Protein AF-A0A2Z4IXY6-F1 (afdb_monomer_lite)

Secondary structure (DSSP, 8-state):
-----------PPPPPPPSSHHHHHHHHHHHHHHHHHHHHHHHHHHHHHTHHHHHHHHHHHHHHHHHHHHHHHHHHHHHHSTTSS-THHHHHHHHHHHHHHHHHHHTTHHHHHHHHHHHHHHHHHHHHHHHHHHHHHHHHHHTSPPPHHHHHHHHHHHHHHHHHHHHHHHHHHHHHHHHHHHHHHHHHHHHHHHHHHHHHHTS-------PPPPPPP---------------------------

InterPro domains:
  IPR040688 SMODS and SLOG-associating 2TM effector domain 2 [NF033633] (13-187)
  IPR040688 SMODS and SLOG-associating 2TM effector domain 2 [PF18183] (27-181)

Radius of gyration: 35.67 Å; chains: 1; bounding box: 62×86×95 Å

Foldseek 3Di:
DDPPPPPPPPVDDDPPQPPDLVVLVVVLVVLLVVLLVVLVVLLCVLQVVLPPLVVVLVVLLVLLVVLLVCLVCLVVVCVVPPPPDDNVVSVVSNVSSVVSVVCCLLVVSVCSNVLSVVLSVQSVVLSVVLVVQLVVLVVVCVVDPDDPVSSVSSVVSSVSNVVSNVVSVVVSVVVVVVSNVVSVVVVVVVVVVVVVVVVVVPDDPPDDDDDDDDDDDDDDDDDDDDDDDDDDDDDDDDDDDDDD

Structure (mmCIF, N/CA/C/O backbone):
data_AF-A0A2Z4IXY6-F1
#
_entry.id   AF-A0A2Z4IXY6-F1
#
loop_
_atom_site.group_PDB
_atom_site.id
_atom_site.type_symbol
_atom_site.label_atom_id
_atom_site.label_alt_id
_atom_site.label_comp_id
_atom_site.label_asym_id
_atom_site.label_entity_id
_atom_site.label_seq_id
_atom_site.pdbx_PDB_ins_code
_atom_site.Cartn_x
_atom_site.Cartn_y
_atom_site.Cartn_z
_atom_site.occupancy
_atom_site.B_iso_or_equiv
_atom_site.auth_seq_id
_atom_site.auth_comp_id
_atom_site.auth_asym_id
_atom_site.auth_atom_id
_atom_site.pdbx_PDB_model_num
ATOM 1 N N . MET A 1 1 ? 6.397 -23.093 -7.192 1.00 36.31 1 MET A N 1
ATOM 2 C CA . MET A 1 1 ? 5.540 -21.889 -7.098 1.00 36.31 1 MET A CA 1
ATOM 3 C C . MET A 1 1 ? 4.116 -22.359 -6.883 1.00 36.31 1 MET A C 1
ATOM 5 O O . MET A 1 1 ? 3.517 -22.862 -7.820 1.00 36.31 1 MET A O 1
ATOM 9 N N . ALA A 1 2 ? 3.618 -22.310 -5.649 1.00 35.66 2 ALA A N 1
ATOM 10 C CA . ALA A 1 2 ? 2.275 -22.788 -5.341 1.00 35.66 2 ALA A CA 1
ATOM 11 C C . ALA A 1 2 ? 1.243 -21.739 -5.778 1.00 35.66 2 ALA A C 1
ATOM 13 O O . ALA A 1 2 ? 1.200 -20.640 -5.227 1.00 35.66 2 ALA A O 1
ATOM 14 N N . THR A 1 3 ? 0.429 -22.074 -6.776 1.00 42.69 3 THR A N 1
ATOM 15 C CA . THR A 1 3 ? -0.786 -21.333 -7.125 1.00 42.69 3 THR A CA 1
ATOM 16 C C . THR A 1 3 ? -1.753 -21.473 -5.955 1.00 42.69 3 THR A C 1
ATOM 18 O O . THR A 1 3 ? -2.448 -22.480 -5.828 1.00 42.69 3 THR A O 1
ATOM 21 N N . ARG A 1 4 ? -1.746 -20.502 -5.038 1.00 57.72 4 ARG A N 1
ATOM 22 C CA . ARG A 1 4 ? -2.715 -20.443 -3.941 1.00 57.72 4 ARG A CA 1
ATOM 23 C C . ARG A 1 4 ? -4.076 -20.152 -4.569 1.00 57.72 4 ARG A C 1
ATOM 25 O O . ARG A 1 4 ? -4.340 -19.022 -4.969 1.00 57.72 4 ARG A O 1
ATOM 32 N N . ARG A 1 5 ? -4.896 -21.195 -4.736 1.00 44.59 5 ARG A N 1
ATOM 33 C CA . ARG A 1 5 ? -6.303 -21.042 -5.114 1.00 44.59 5 ARG A CA 1
ATOM 34 C C . ARG A 1 5 ? -6.948 -20.121 -4.086 1.00 44.59 5 ARG A C 1
ATOM 36 O O . ARG A 1 5 ? -6.820 -20.375 -2.890 1.00 44.59 5 ARG A O 1
ATOM 43 N N . ILE A 1 6 ? -7.600 -19.064 -4.559 1.00 49.38 6 ILE A N 1
ATOM 44 C CA . ILE A 1 6 ? -8.522 -18.285 -3.736 1.00 49.38 6 ILE A CA 1
ATOM 45 C C . ILE A 1 6 ? -9.606 -19.293 -3.323 1.00 49.38 6 ILE A C 1
ATOM 47 O O . ILE A 1 6 ? -10.219 -19.883 -4.216 1.00 49.38 6 ILE A O 1
ATOM 51 N N . PRO A 1 7 ? -9.759 -19.612 -2.027 1.00 50.22 7 PRO A N 1
ATOM 52 C CA . PRO A 1 7 ? -10.831 -20.490 -1.580 1.00 50.22 7 PRO A CA 1
ATOM 53 C C . PRO A 1 7 ? -12.154 -19.904 -2.069 1.00 50.22 7 PRO A C 1
ATOM 55 O O . PRO A 1 7 ? -12.317 -18.685 -2.006 1.00 50.22 7 PRO A O 1
ATOM 58 N N . ASP A 1 8 ? -13.059 -20.748 -2.573 1.00 48.34 8 ASP A N 1
ATOM 59 C CA . ASP A 1 8 ? -14.417 -20.331 -2.935 1.00 48.34 8 ASP A CA 1
ATOM 60 C C . ASP A 1 8 ? -14.964 -19.384 -1.863 1.00 48.34 8 ASP A C 1
ATOM 62 O O . ASP A 1 8 ? -14.895 -19.702 -0.669 1.00 48.34 8 ASP A O 1
ATOM 66 N N . LEU A 1 9 ? -15.512 -18.240 -2.290 1.00 50.28 9 LEU A N 1
ATOM 67 C CA . LEU A 1 9 ? -16.285 -17.329 -1.445 1.00 50.28 9 LEU A CA 1
ATOM 68 C 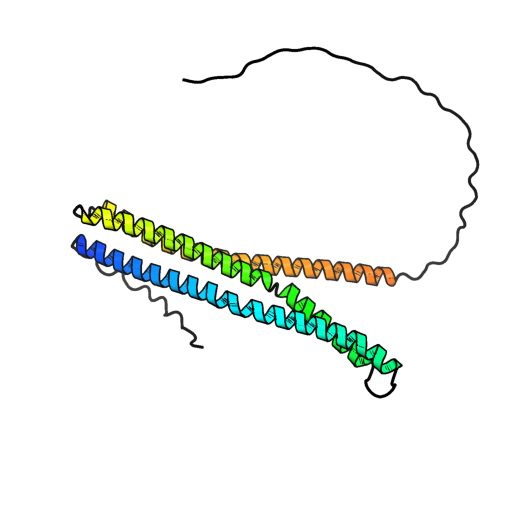C . LEU A 1 9 ? -17.588 -18.027 -1.037 1.00 50.28 9 LEU A C 1
ATOM 70 O O . LEU A 1 9 ? -18.687 -17.675 -1.460 1.00 50.28 9 LEU A O 1
ATOM 74 N N . LYS A 1 10 ? -17.473 -19.053 -0.199 1.00 47.47 10 LYS A N 1
ATOM 75 C CA . LYS A 1 10 ? -18.585 -19.518 0.607 1.00 47.47 10 LYS A CA 1
ATOM 76 C C . LYS A 1 10 ? -18.837 -18.409 1.616 1.00 47.47 10 LYS A C 1
ATOM 78 O O . LYS A 1 10 ? -18.064 -18.230 2.554 1.00 47.47 10 LYS A O 1
ATOM 83 N N . LEU A 1 11 ? -19.890 -17.633 1.371 1.00 45.75 11 LEU A N 1
ATOM 84 C CA . LEU A 1 11 ? -20.496 -16.765 2.373 1.00 45.75 11 LEU A CA 1
ATOM 85 C C . LEU A 1 11 ? -20.963 -17.673 3.512 1.00 45.75 11 LEU A C 1
ATOM 87 O O . LEU A 1 11 ? -22.047 -18.251 3.466 1.00 45.75 11 LEU A O 1
ATOM 91 N N . SER A 1 12 ? -20.085 -17.892 4.487 1.00 56.72 12 SER A N 1
ATOM 92 C CA . SER A 1 12 ? -20.424 -18.612 5.706 1.00 56.72 12 SER A CA 1
ATOM 93 C C . SER A 1 12 ? -21.536 -17.850 6.417 1.00 56.72 12 SER A C 1
ATOM 95 O O . SER A 1 12 ? -21.463 -16.625 6.540 1.00 56.72 12 SER A O 1
ATOM 97 N N . ALA A 1 13 ? -22.560 -18.570 6.880 1.00 62.38 13 ALA A N 1
ATOM 98 C CA . ALA A 1 13 ? -23.598 -17.990 7.722 1.00 62.38 13 ALA A CA 1
ATOM 99 C C . ALA A 1 13 ? -22.957 -17.290 8.931 1.00 62.38 13 ALA A C 1
ATOM 101 O O . ALA A 1 13 ? -21.958 -17.775 9.475 1.00 62.38 13 ALA A O 1
ATOM 102 N N . LEU A 1 14 ? -23.516 -16.142 9.322 1.00 57.41 14 LEU A N 1
ATOM 103 C CA . LEU A 1 14 ? -23.034 -15.397 10.478 1.00 57.41 14 LEU A CA 1
ATOM 104 C C . LEU A 1 14 ? -23.154 -16.314 11.711 1.00 57.41 14 LEU A C 1
ATOM 106 O O . LEU A 1 14 ? -24.256 -16.803 11.966 1.00 57.41 14 LEU A O 1
ATOM 110 N N . PRO A 1 15 ? -22.067 -16.594 12.452 1.00 65.81 15 PRO A N 1
ATOM 111 C CA . PRO A 1 15 ? -22.195 -17.313 13.712 1.00 65.81 15 PRO A CA 1
ATOM 112 C C . PRO A 1 15 ? -23.112 -16.521 14.649 1.00 65.81 15 PRO A C 1
ATOM 114 O O . PRO A 1 15 ? -23.105 -15.287 14.620 1.00 65.81 15 PRO A O 1
ATOM 117 N N . GLU A 1 16 ? -23.899 -17.226 15.464 1.00 70.12 16 GLU A N 1
ATOM 118 C CA . GLU A 1 16 ? -24.756 -16.579 16.455 1.00 70.12 16 GLU A CA 1
ATOM 119 C C . GLU A 1 16 ? -23.928 -15.642 17.342 1.00 70.12 16 GLU A C 1
ATOM 121 O O . GLU A 1 16 ? -22.785 -15.945 17.710 1.00 70.12 16 GLU A O 1
ATOM 126 N N . LEU A 1 17 ? -24.482 -14.459 17.623 1.00 66.00 17 LEU A N 1
ATOM 127 C CA . LEU A 1 17 ? -23.783 -13.441 18.396 1.00 66.00 17 LEU A CA 1
ATOM 128 C C . LEU A 1 17 ? -23.483 -14.003 19.791 1.00 66.00 17 LEU A C 1
ATOM 130 O O . LEU A 1 17 ? -24.418 -14.416 20.475 1.00 66.00 17 LEU A O 1
ATOM 134 N N . PRO A 1 18 ? -22.216 -13.993 20.241 1.00 75.06 18 PRO A N 1
ATOM 135 C CA . PRO A 1 18 ? -21.883 -14.475 21.570 1.00 75.06 18 PRO A CA 1
ATOM 136 C C . PRO A 1 18 ? -22.691 -13.715 22.621 1.00 75.06 18 PRO A C 1
ATOM 138 O O . PRO A 1 18 ? -22.766 -12.486 22.571 1.00 75.06 18 PRO A O 1
ATOM 141 N N . GLU A 1 19 ? -23.292 -14.422 23.574 1.00 73.31 19 GLU A N 1
ATOM 142 C CA . GLU A 1 19 ? -24.192 -13.772 24.530 1.00 73.31 19 GLU A CA 1
ATOM 143 C C . GLU A 1 19 ? -23.457 -12.799 25.462 1.00 73.31 19 GLU A C 1
ATOM 145 O O . GLU A 1 19 ? -23.985 -11.735 25.778 1.00 73.31 19 GLU A O 1
ATOM 150 N N . THR A 1 20 ? -22.205 -13.093 25.826 1.00 82.00 20 THR A N 1
ATOM 151 C CA . THR A 1 20 ? -21.427 -12.266 26.756 1.00 82.00 20 THR A CA 1
ATOM 152 C C . THR A 1 20 ? -20.626 -11.168 26.053 1.00 82.00 20 THR A C 1
ATOM 154 O O . THR A 1 20 ? -20.090 -11.356 24.957 1.00 82.00 20 THR A O 1
ATOM 157 N N . ALA A 1 21 ? -20.501 -10.010 26.711 1.00 82.06 21 ALA A N 1
ATOM 158 C CA . ALA A 1 21 ? -19.727 -8.871 26.212 1.00 82.06 21 ALA A CA 1
ATOM 159 C C . ALA A 1 21 ? -18.265 -9.249 25.905 1.00 82.06 21 ALA A C 1
ATOM 161 O O . ALA A 1 21 ? -17.736 -8.867 24.861 1.00 82.06 21 ALA A O 1
ATOM 162 N N . ASP A 1 22 ? -17.651 -10.075 26.753 1.00 83.00 22 ASP A N 1
ATOM 163 C CA . ASP A 1 22 ? -16.267 -10.529 26.581 1.00 83.00 22 ASP A CA 1
ATOM 164 C C . ASP A 1 22 ? -16.120 -11.481 25.387 1.00 83.00 22 ASP A C 1
ATOM 166 O O . ASP A 1 22 ? -15.165 -11.391 24.611 1.00 83.00 22 ASP A O 1
ATOM 170 N N . ALA A 1 23 ? -17.103 -12.361 25.163 1.00 86.19 23 ALA A N 1
ATOM 171 C CA . ALA A 1 23 ? -17.089 -13.250 24.008 1.00 86.19 23 ALA A CA 1
ATOM 172 C C . ALA A 1 23 ? -17.301 -12.486 22.688 1.00 86.19 23 ALA A C 1
ATOM 174 O O . ALA A 1 23 ? -16.736 -12.878 21.660 1.00 86.19 23 ALA A O 1
ATOM 175 N N . ARG A 1 24 ? -18.039 -11.365 22.705 1.00 87.81 24 ARG A N 1
ATOM 176 C CA . ARG A 1 24 ? -18.151 -10.442 21.558 1.00 87.81 24 ARG A CA 1
ATOM 177 C C . ARG A 1 24 ? -16.816 -9.774 21.247 1.00 87.81 24 ARG A C 1
ATOM 179 O O . ARG A 1 24 ? -16.394 -9.800 20.092 1.00 87.81 24 ARG A O 1
ATOM 186 N N . VAL A 1 25 ? -16.103 -9.269 22.257 1.00 89.50 25 VAL A N 1
ATOM 187 C CA . VAL A 1 25 ? -14.751 -8.700 22.082 1.00 89.50 25 VAL A CA 1
ATOM 188 C C . VAL A 1 25 ? -13.783 -9.752 21.529 1.00 89.50 25 VAL A C 1
ATOM 190 O O . VAL A 1 25 ? -13.030 -9.478 20.591 1.00 89.50 25 VAL A O 1
ATOM 193 N N . ALA A 1 26 ? -13.844 -10.993 22.019 1.00 89.75 26 ALA A N 1
ATOM 194 C CA . ALA A 1 26 ? -13.039 -12.096 21.495 1.00 89.75 26 ALA A CA 1
ATOM 195 C C . ALA A 1 26 ? -13.377 -12.446 20.031 1.00 89.75 26 ALA A C 1
ATOM 197 O O . ALA A 1 26 ? -12.480 -12.747 19.235 1.00 89.75 26 ALA A O 1
ATOM 198 N N . ALA A 1 27 ? -14.656 -12.402 19.645 1.00 90.31 27 ALA A N 1
ATOM 199 C CA . ALA A 1 27 ? -15.084 -12.591 18.261 1.00 90.31 27 ALA A CA 1
ATOM 200 C C . ALA A 1 27 ? -14.560 -11.472 17.347 1.00 90.31 27 ALA A C 1
ATOM 202 O O . ALA A 1 27 ? -13.935 -11.773 16.328 1.00 90.31 27 ALA A O 1
ATOM 203 N N . LEU A 1 28 ? -14.708 -10.208 17.754 1.00 92.44 28 LEU A N 1
ATOM 204 C CA . LEU A 1 28 ? -14.173 -9.052 17.027 1.00 92.44 28 LEU A CA 1
ATOM 205 C C . LEU A 1 28 ? -12.646 -9.130 16.900 1.00 92.44 28 LEU A C 1
ATOM 207 O O . LEU A 1 28 ? -12.107 -8.908 15.821 1.00 92.44 28 LEU A O 1
ATOM 211 N N . SER A 1 29 ? -11.946 -9.570 17.946 1.00 94.19 29 SER A N 1
ATOM 212 C CA . SER A 1 29 ? -10.489 -9.774 17.929 1.00 94.19 29 SER A CA 1
ATOM 213 C C . SER A 1 29 ? -10.046 -10.854 16.938 1.00 94.19 29 SER A C 1
ATOM 215 O O . SER A 1 29 ? -8.971 -10.771 16.344 1.00 94.19 29 SER A O 1
ATOM 217 N N . ARG A 1 30 ? -10.857 -11.901 16.737 1.00 93.81 30 ARG A N 1
ATOM 218 C CA . ARG A 1 30 ? -10.610 -12.904 15.688 1.00 93.81 30 ARG A CA 1
ATOM 219 C C . ARG A 1 30 ? -10.835 -12.323 14.293 1.00 93.81 30 ARG A C 1
ATOM 221 O O . ARG A 1 30 ? -10.017 -12.574 13.412 1.00 93.81 30 ARG A O 1
ATOM 228 N N . MET A 1 31 ? -11.888 -11.527 14.102 1.00 93.31 31 MET A N 1
ATOM 229 C CA . MET A 1 31 ? -12.154 -10.841 12.830 1.00 93.31 31 MET A CA 1
ATOM 230 C C . MET A 1 31 ? -11.046 -9.847 12.474 1.00 93.31 31 MET A C 1
ATOM 232 O O . MET A 1 31 ? -10.590 -9.819 11.328 1.00 93.31 31 MET A O 1
ATOM 236 N N . TYR A 1 32 ? -10.581 -9.080 13.461 1.00 95.38 32 TYR A N 1
ATOM 237 C CA . TYR A 1 32 ? -9.471 -8.151 13.310 1.00 95.38 32 TYR A CA 1
ATOM 238 C C . TYR A 1 32 ? -8.199 -8.883 12.877 1.00 95.38 32 TYR A C 1
ATOM 240 O O . TYR A 1 32 ? -7.677 -8.593 11.807 1.00 95.38 32 TYR A O 1
ATOM 248 N N . ARG A 1 33 ? -7.776 -9.921 13.616 1.00 95.62 33 ARG A N 1
ATOM 249 C CA . ARG A 1 33 ? -6.592 -10.731 13.266 1.00 95.62 33 ARG A CA 1
ATOM 250 C C . ARG A 1 33 ? -6.688 -11.377 11.887 1.00 95.62 33 ARG A C 1
ATOM 252 O O . ARG A 1 33 ? -5.695 -11.459 11.168 1.00 95.62 33 ARG A O 1
ATOM 259 N N . HIS A 1 34 ? -7.875 -11.838 11.495 1.00 93.75 34 HIS A N 1
ATOM 260 C CA . HIS A 1 34 ? -8.078 -12.373 10.153 1.00 93.75 34 HIS A CA 1
ATOM 261 C C . HIS A 1 34 ? -7.858 -11.292 9.085 1.00 93.75 34 HIS A C 1
ATOM 263 O O . HIS A 1 34 ? -7.104 -11.511 8.136 1.00 93.75 34 HIS A O 1
ATOM 269 N N . THR A 1 35 ? -8.448 -10.112 9.275 1.00 93.94 35 THR A N 1
ATOM 270 C CA . THR A 1 35 ? -8.316 -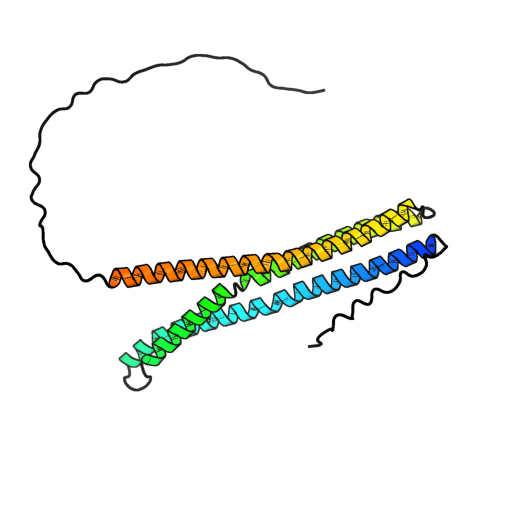8.972 8.355 1.00 93.94 35 THR A CA 1
ATOM 271 C C . THR A 1 35 ? -6.879 -8.447 8.303 1.00 93.94 35 THR A C 1
ATOM 273 O O . THR A 1 35 ? -6.346 -8.223 7.220 1.00 93.94 35 THR A O 1
ATOM 276 N N . GLU A 1 36 ? -6.211 -8.337 9.448 1.00 96.44 36 GLU A N 1
ATOM 277 C CA . GLU A 1 36 ? -4.790 -8.001 9.563 1.00 96.44 36 GLU A CA 1
ATOM 278 C C . GLU A 1 36 ? -3.923 -8.998 8.789 1.00 96.44 36 GLU A C 1
ATOM 280 O O . GLU A 1 36 ? -3.094 -8.601 7.972 1.00 96.44 36 GLU A O 1
ATOM 285 N N . SER A 1 37 ? -4.154 -10.302 8.969 1.00 95.44 37 SER A N 1
ATOM 286 C CA . SER A 1 37 ? -3.406 -11.329 8.241 1.00 95.44 37 SER A CA 1
ATOM 287 C C . SER A 1 37 ? -3.612 -11.235 6.728 1.00 95.44 37 SER A C 1
ATOM 289 O O . SER A 1 37 ? -2.686 -11.508 5.963 1.00 95.44 37 SER A O 1
ATOM 291 N N . TYR A 1 38 ? -4.809 -10.851 6.281 1.00 93.06 38 TYR A N 1
ATOM 292 C CA . TYR A 1 38 ? -5.115 -10.632 4.872 1.00 93.06 38 TYR A CA 1
ATOM 293 C C . TYR A 1 38 ? -4.382 -9.398 4.330 1.00 93.06 38 TYR A C 1
ATOM 295 O O . TYR A 1 38 ? -3.738 -9.486 3.284 1.00 93.06 38 TYR A O 1
ATOM 303 N N . ALA A 1 39 ? -4.395 -8.288 5.073 1.00 93.81 39 ALA A N 1
ATOM 304 C CA . ALA A 1 39 ? -3.663 -7.073 4.723 1.00 93.81 39 ALA A CA 1
ATOM 305 C C . ALA A 1 39 ? -2.147 -7.321 4.646 1.00 93.81 39 ALA A C 1
ATOM 307 O O . ALA A 1 39 ? -1.515 -6.940 3.663 1.00 93.81 39 ALA A O 1
ATOM 308 N N . LEU A 1 40 ? -1.567 -8.031 5.621 1.00 96.62 40 LEU A N 1
ATOM 309 C CA . LEU A 1 40 ? -0.151 -8.421 5.617 1.00 96.62 40 LEU A CA 1
ATOM 310 C C . LEU A 1 40 ? 0.205 -9.275 4.396 1.00 96.62 40 LEU A C 1
ATOM 312 O O . LEU A 1 40 ? 1.179 -8.992 3.704 1.00 96.62 40 LEU A O 1
ATOM 316 N N . GLN A 1 41 ? -0.621 -10.273 4.073 1.00 93.56 41 GLN A N 1
ATOM 317 C CA . GLN A 1 41 ? -0.420 -11.101 2.881 1.00 93.56 41 GLN A CA 1
ATOM 318 C C . GLN A 1 41 ? -0.495 -10.284 1.586 1.00 93.56 41 GLN A C 1
ATOM 320 O O . GLN A 1 41 ? 0.277 -10.540 0.659 1.00 93.56 41 GLN A O 1
ATOM 325 N N . ALA A 1 42 ? -1.399 -9.305 1.512 1.00 91.69 42 ALA A N 1
ATOM 326 C CA . ALA A 1 42 ? -1.477 -8.391 0.380 1.00 91.69 42 ALA A CA 1
ATOM 327 C C . ALA A 1 42 ? -0.202 -7.539 0.276 1.00 91.69 42 ALA A C 1
ATOM 329 O O . ALA A 1 42 ? 0.421 -7.510 -0.786 1.00 91.69 42 ALA A O 1
ATOM 330 N N . ILE A 1 43 ? 0.242 -6.921 1.376 1.00 93.69 43 ILE A N 1
ATOM 331 C CA . ILE A 1 43 ? 1.489 -6.138 1.448 1.00 93.69 43 ILE A CA 1
ATOM 332 C C . ILE A 1 43 ? 2.676 -6.971 0.955 1.00 93.69 43 ILE A C 1
ATOM 334 O O . ILE A 1 43 ? 3.400 -6.543 0.052 1.00 93.69 43 ILE A O 1
ATOM 338 N N . ASP A 1 44 ? 2.845 -8.181 1.488 1.00 92.38 44 ASP A N 1
ATOM 339 C CA . ASP A 1 44 ? 3.928 -9.086 1.105 1.00 92.38 44 ASP A CA 1
ATOM 340 C C . ASP A 1 44 ? 3.869 -9.441 -0.379 1.00 92.38 44 ASP A C 1
ATOM 342 O O . ASP A 1 44 ? 4.893 -9.427 -1.068 1.00 92.38 44 ASP A O 1
ATOM 346 N N . TRP A 1 45 ? 2.673 -9.715 -0.905 1.00 89.75 45 TRP A N 1
ATOM 347 C CA . TRP A 1 45 ? 2.485 -9.997 -2.323 1.00 89.75 45 TRP A CA 1
ATOM 348 C C . TRP A 1 45 ? 2.895 -8.807 -3.199 1.00 89.75 45 TRP A C 1
ATOM 350 O O . TRP A 1 45 ? 3.682 -8.988 -4.136 1.00 89.75 45 TRP A O 1
ATOM 360 N N . TYR A 1 46 ? 2.436 -7.594 -2.877 1.00 88.56 46 TYR A N 1
ATOM 361 C CA . TYR A 1 46 ? 2.760 -6.370 -3.619 1.00 88.56 46 TYR A CA 1
ATOM 362 C C . TYR A 1 46 ? 4.267 -6.067 -3.580 1.00 88.56 46 TYR A C 1
ATOM 364 O O . TYR A 1 46 ? 4.897 -5.828 -4.619 1.00 88.56 46 TYR A O 1
ATOM 372 N N . LEU A 1 47 ? 4.894 -6.164 -2.405 1.00 84.75 47 LEU A N 1
ATOM 373 C CA . LEU A 1 47 ? 6.325 -5.901 -2.228 1.00 84.75 47 LEU A CA 1
ATOM 374 C C . LEU A 1 47 ? 7.221 -6.995 -2.826 1.00 84.75 47 LEU A C 1
ATOM 376 O O . LEU A 1 47 ? 8.308 -6.694 -3.331 1.00 84.75 47 LEU A O 1
ATOM 380 N N . ALA A 1 48 ? 6.789 -8.256 -2.826 1.00 82.38 48 ALA A N 1
ATOM 381 C CA . ALA A 1 48 ? 7.504 -9.340 -3.496 1.00 82.38 48 ALA A CA 1
ATOM 382 C C . ALA A 1 48 ? 7.416 -9.205 -5.023 1.00 82.38 48 ALA A C 1
ATOM 384 O O . ALA A 1 48 ? 8.424 -9.366 -5.724 1.00 82.38 48 ALA A O 1
ATOM 385 N N . LYS A 1 49 ? 6.235 -8.857 -5.553 1.00 78.06 49 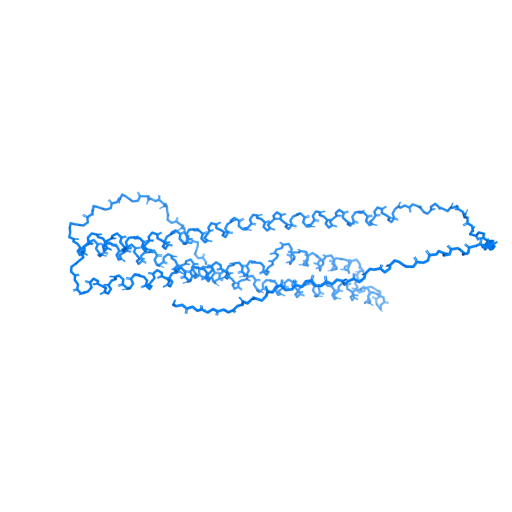LYS A N 1
ATOM 386 C CA . LYS A 1 49 ? 6.007 -8.675 -6.994 1.00 78.06 49 LYS A CA 1
ATOM 387 C C . LYS A 1 49 ? 6.868 -7.553 -7.572 1.00 78.06 49 LYS A C 1
ATOM 389 O O . LYS A 1 49 ? 7.375 -7.691 -8.682 1.00 78.06 49 LYS A O 1
ATOM 394 N N . ARG A 1 50 ? 7.158 -6.521 -6.778 1.00 71.38 50 ARG A N 1
ATOM 395 C CA . ARG A 1 50 ? 8.077 -5.423 -7.112 1.00 71.38 50 ARG A CA 1
ATOM 396 C C . ARG A 1 50 ? 9.481 -5.868 -7.561 1.00 71.38 50 ARG A C 1
ATOM 398 O O . ARG A 1 50 ? 10.114 -5.173 -8.355 1.00 71.38 50 ARG A O 1
ATOM 405 N N . ARG A 1 51 ? 10.017 -6.985 -7.051 1.00 61.41 51 ARG A N 1
ATOM 406 C CA . ARG A 1 51 ? 11.437 -7.358 -7.253 1.00 61.41 51 ARG A CA 1
ATOM 407 C C . ARG A 1 51 ? 11.745 -7.958 -8.628 1.00 61.41 51 ARG A C 1
ATOM 409 O O . ARG A 1 51 ? 12.860 -7.795 -9.114 1.00 61.41 51 ARG A O 1
ATOM 416 N N . ARG A 1 52 ? 10.782 -8.630 -9.264 1.00 61.62 52 ARG A N 1
ATOM 417 C CA . ARG A 1 52 ? 10.997 -9.324 -10.550 1.00 61.62 52 ARG A CA 1
ATOM 418 C C . ARG A 1 52 ? 11.101 -8.391 -11.773 1.00 61.62 52 ARG A C 1
ATOM 420 O O . ARG A 1 52 ? 12.014 -8.604 -12.564 1.00 61.62 52 ARG A O 1
ATOM 427 N N . PRO A 1 53 ? 10.279 -7.335 -11.922 1.00 57.38 53 PRO A N 1
ATOM 428 C CA . PRO A 1 53 ? 10.333 -6.432 -13.079 1.00 57.38 53 PRO A CA 1
ATOM 429 C C . PRO A 1 53 ? 11.671 -5.682 -13.213 1.00 57.38 53 PRO A C 1
ATOM 431 O O . PRO A 1 53 ? 12.197 -5.512 -14.310 1.00 57.38 53 PRO A O 1
ATOM 434 N N . SER A 1 54 ? 12.283 -5.275 -12.094 1.00 57.47 54 SER A N 1
ATOM 435 C CA . SER A 1 54 ? 13.547 -4.517 -12.115 1.00 57.47 54 SER A CA 1
ATOM 436 C C . SER A 1 54 ? 14.690 -5.270 -12.810 1.00 57.47 54 SER A C 1
ATOM 438 O O . SER A 1 54 ? 15.540 -4.649 -13.447 1.00 57.47 54 SER A O 1
ATOM 440 N N . GLN A 1 55 ? 14.714 -6.601 -12.705 1.00 61.00 55 GLN A N 1
ATOM 441 C CA . GLN A 1 55 ? 15.753 -7.420 -13.329 1.00 61.00 55 GLN A CA 1
ATOM 442 C C . GLN A 1 55 ? 15.522 -7.588 -14.834 1.00 61.00 55 GLN A C 1
ATOM 444 O O . GLN A 1 55 ? 16.473 -7.469 -15.602 1.00 61.00 55 GLN A O 1
ATOM 449 N N . TRP A 1 56 ? 14.271 -7.764 -15.263 1.00 62.41 56 TRP A N 1
ATOM 450 C CA . TRP A 1 56 ? 13.921 -7.885 -16.681 1.00 62.41 56 TRP A CA 1
ATOM 451 C C . TRP A 1 56 ? 14.193 -6.607 -17.473 1.00 62.41 56 TRP A C 1
ATOM 453 O O . TRP A 1 56 ? 14.734 -6.684 -18.570 1.00 62.41 56 TRP A O 1
ATOM 463 N N . SER A 1 57 ? 13.923 -5.431 -16.903 1.00 60.44 57 SER A N 1
ATOM 464 C CA . SER A 1 57 ? 14.201 -4.152 -17.580 1.0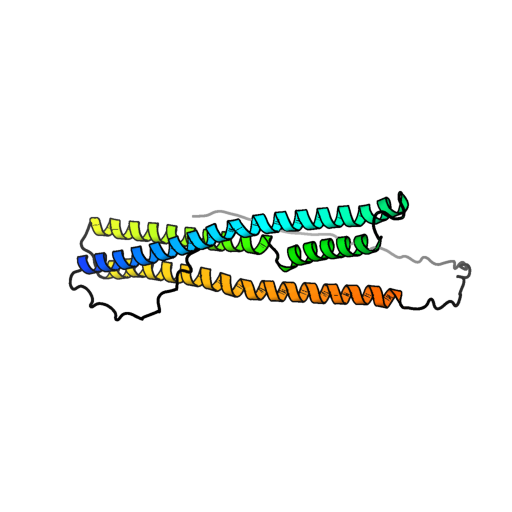0 60.44 57 SER A CA 1
ATOM 465 C C . SER A 1 57 ? 15.703 -3.887 -17.748 1.00 60.44 57 SER A C 1
ATOM 467 O O . SER A 1 57 ? 16.143 -3.412 -18.794 1.00 60.44 57 SER A O 1
ATOM 469 N N . LYS A 1 58 ? 16.530 -4.282 -16.767 1.00 65.88 58 LYS A N 1
ATOM 470 C CA . LYS A 1 58 ? 17.998 -4.238 -16.903 1.00 65.88 58 LYS A CA 1
ATOM 471 C C . LYS A 1 58 ? 18.488 -5.177 -18.004 1.00 65.88 58 LYS A C 1
ATOM 473 O O . LYS A 1 58 ? 19.367 -4.800 -18.773 1.00 65.88 58 LYS A O 1
ATOM 478 N N . LEU A 1 59 ? 17.895 -6.368 -18.094 1.00 69.81 59 LEU A N 1
ATOM 479 C CA . LEU A 1 59 ? 18.218 -7.352 -19.124 1.00 69.81 59 LEU A CA 1
ATOM 480 C C . LEU A 1 59 ? 17.815 -6.858 -20.519 1.00 69.81 59 LEU A C 1
ATOM 482 O O . LEU A 1 59 ? 18.614 -6.949 -21.445 1.00 69.81 59 LEU A O 1
ATOM 486 N N . LEU A 1 60 ? 16.626 -6.258 -20.654 1.00 68.94 60 LEU A N 1
ATOM 487 C CA . LEU A 1 60 ? 16.146 -5.692 -21.915 1.00 68.94 60 LEU A CA 1
ATOM 488 C C . LEU A 1 60 ? 17.010 -4.524 -22.384 1.00 68.94 60 LEU A C 1
ATOM 490 O O . LEU A 1 60 ? 17.430 -4.507 -23.539 1.00 68.94 60 LEU A O 1
ATOM 494 N N . ARG A 1 61 ? 17.342 -3.583 -21.494 1.00 72.88 61 ARG A N 1
ATOM 495 C CA . ARG A 1 61 ? 18.246 -2.472 -21.829 1.00 72.88 61 ARG A CA 1
ATOM 496 C C . ARG A 1 61 ? 19.638 -2.958 -22.201 1.00 72.88 61 ARG A C 1
ATOM 498 O O . ARG A 1 61 ? 20.191 -2.476 -23.183 1.00 72.88 61 ARG A O 1
ATOM 505 N N . GLY A 1 62 ? 20.168 -3.939 -21.471 1.00 71.38 62 GLY A N 1
ATOM 506 C CA . GLY A 1 62 ? 21.423 -4.596 -21.830 1.00 71.38 62 GLY A CA 1
ATOM 507 C C . GLY A 1 62 ? 21.350 -5.217 -23.225 1.00 71.38 62 GLY A C 1
ATOM 508 O O . GLY A 1 62 ? 22.206 -4.949 -24.061 1.00 71.38 62 GLY A O 1
ATOM 509 N N . SER A 1 63 ? 20.284 -5.966 -23.518 1.00 71.50 63 SER A N 1
ATOM 510 C CA . SER A 1 63 ? 20.089 -6.600 -24.825 1.00 71.50 63 SER A CA 1
ATOM 511 C C . SER A 1 63 ? 19.913 -5.591 -25.963 1.00 71.50 63 SER A C 1
ATOM 513 O O . SER A 1 63 ? 20.459 -5.805 -27.041 1.00 71.50 63 SER A O 1
ATOM 515 N N . ALA A 1 64 ? 19.237 -4.463 -25.722 1.00 77.56 64 ALA A N 1
ATOM 516 C CA . ALA A 1 64 ? 19.062 -3.398 -26.703 1.00 77.56 64 ALA A CA 1
ATOM 517 C C . ALA A 1 64 ? 20.397 -2.728 -27.050 1.00 77.56 64 ALA A C 1
ATOM 519 O O . ALA A 1 64 ? 20.713 -2.569 -28.226 1.00 77.56 64 ALA A O 1
ATOM 520 N N . VAL A 1 65 ? 21.201 -2.388 -26.035 1.00 76.25 65 VAL A N 1
ATOM 521 C CA . VAL A 1 65 ? 22.532 -1.796 -26.228 1.00 76.25 65 VAL A CA 1
ATOM 522 C C . VAL A 1 65 ? 23.454 -2.778 -26.942 1.00 76.25 65 VAL A C 1
ATOM 524 O O . VAL A 1 65 ? 24.079 -2.400 -27.927 1.00 76.25 65 VAL A O 1
ATOM 527 N N . CYS A 1 66 ? 23.493 -4.045 -26.517 1.00 77.19 66 CYS A N 1
ATOM 528 C CA . CYS A 1 66 ? 24.276 -5.071 -27.204 1.00 77.19 66 CYS A CA 1
ATOM 529 C C . CYS A 1 66 ? 23.849 -5.205 -28.669 1.00 77.19 66 CYS A C 1
ATOM 531 O O . CYS A 1 66 ? 24.696 -5.172 -29.552 1.00 77.19 66 CYS A O 1
ATOM 533 N N . SER A 1 67 ? 22.547 -5.286 -28.947 1.00 78.00 67 SER A N 1
ATOM 534 C CA . SER A 1 67 ? 22.038 -5.441 -30.316 1.00 78.00 67 SER A CA 1
ATOM 535 C C . SER A 1 67 ? 22.335 -4.221 -31.189 1.00 78.00 67 SER A C 1
ATOM 537 O O . SER A 1 67 ? 22.710 -4.380 -32.346 1.00 78.00 67 SER A O 1
ATOM 539 N N . ALA A 1 68 ? 22.254 -3.008 -30.636 1.00 75.56 68 ALA A N 1
ATOM 540 C CA . ALA A 1 68 ? 22.627 -1.784 -31.341 1.00 75.56 68 ALA A CA 1
ATOM 541 C C . ALA A 1 68 ? 24.135 -1.722 -31.640 1.00 75.56 68 ALA A C 1
ATOM 543 O O . ALA A 1 68 ? 24.530 -1.386 -32.754 1.00 75.56 68 ALA A O 1
ATOM 544 N N . VAL A 1 69 ? 24.978 -2.089 -30.669 1.00 77.75 69 VAL A N 1
ATOM 545 C CA . VAL A 1 69 ? 26.441 -2.118 -30.824 1.00 77.75 69 VAL A CA 1
ATOM 546 C C . VAL A 1 69 ? 26.858 -3.179 -31.841 1.00 77.75 69 VAL A C 1
ATOM 548 O O . VAL A 1 69 ? 27.579 -2.866 -32.784 1.00 77.75 69 VAL A O 1
ATOM 551 N N . LEU A 1 70 ? 26.366 -4.415 -31.709 1.00 78.25 70 LEU A N 1
ATOM 552 C CA . LEU A 1 70 ? 26.630 -5.481 -32.677 1.00 78.25 70 LEU A CA 1
ATOM 553 C C . LEU A 1 70 ? 26.086 -5.118 -34.069 1.00 78.25 70 LEU A C 1
ATOM 555 O O . LEU A 1 70 ? 26.803 -5.273 -35.054 1.00 78.25 70 LEU A O 1
ATOM 559 N N . GLY A 1 71 ? 24.871 -4.571 -34.157 1.00 74.38 71 GLY A N 1
ATOM 560 C CA . GLY A 1 71 ? 24.266 -4.135 -35.417 1.00 74.38 71 GLY A CA 1
ATOM 561 C C . GLY A 1 71 ? 25.045 -3.020 -36.121 1.00 74.38 71 GLY A C 1
ATOM 562 O O . GLY A 1 71 ? 25.139 -3.028 -37.345 1.00 74.38 71 GLY A O 1
ATOM 563 N N . GLY A 1 72 ? 25.662 -2.105 -35.368 1.00 71.75 72 GLY A N 1
ATOM 564 C CA . GLY A 1 72 ? 26.541 -1.063 -35.911 1.00 71.75 72 GLY A CA 1
ATOM 565 C C . GLY A 1 72 ? 27.944 -1.552 -36.292 1.00 71.75 72 GLY A C 1
ATOM 566 O O . GLY A 1 72 ? 28.557 -0.998 -37.202 1.00 71.75 72 GLY A O 1
ATOM 567 N N . ILE A 1 73 ? 28.454 -2.599 -35.634 1.00 77.25 73 ILE A N 1
ATOM 568 C CA . ILE A 1 73 ? 29.785 -3.171 -35.904 1.00 77.25 73 ILE A CA 1
ATOM 569 C C . ILE A 1 73 ? 29.774 -4.101 -37.127 1.00 77.25 73 ILE A C 1
ATOM 571 O O . ILE A 1 73 ? 30.755 -4.136 -37.867 1.00 77.25 73 ILE A O 1
ATOM 575 N N . VAL A 1 74 ? 28.681 -4.828 -37.391 1.00 77.81 74 VAL A N 1
ATOM 576 C CA . VAL A 1 74 ? 28.593 -5.779 -38.521 1.00 77.81 74 VAL A CA 1
ATOM 577 C C . VAL A 1 74 ? 28.941 -5.150 -39.887 1.00 77.81 74 VAL A C 1
ATOM 579 O O . VAL A 1 74 ? 29.768 -5.732 -40.594 1.00 77.81 74 VAL A O 1
ATOM 582 N N . PRO A 1 75 ? 28.422 -3.963 -40.265 1.00 70.38 75 PRO A N 1
ATOM 583 C CA . PRO A 1 75 ? 28.799 -3.300 -41.517 1.00 70.38 75 PRO A CA 1
ATOM 584 C C . PRO A 1 75 ? 30.291 -2.932 -41.599 1.00 70.38 75 PRO A C 1
ATOM 586 O O . PRO A 1 75 ? 30.876 -2.997 -42.678 1.00 70.38 75 PRO A O 1
ATOM 589 N N . LEU A 1 76 ? 30.917 -2.583 -40.467 1.00 68.44 76 LEU A N 1
ATOM 590 C CA . LEU A 1 76 ? 32.346 -2.241 -40.373 1.00 68.44 76 LEU A CA 1
ATOM 591 C C . LEU A 1 76 ? 33.249 -3.476 -40.507 1.00 68.44 76 LEU A C 1
ATOM 593 O O . LEU A 1 76 ? 34.329 -3.405 -41.085 1.00 68.44 76 LEU A O 1
ATOM 597 N N . VAL A 1 77 ? 32.813 -4.625 -39.985 1.00 73.62 77 VAL A N 1
ATOM 598 C CA . VAL A 1 77 ? 33.540 -5.897 -40.136 1.00 73.62 77 VAL A CA 1
ATOM 599 C C . VAL A 1 77 ? 33.427 -6.412 -41.567 1.00 73.62 77 VAL A C 1
ATOM 601 O O . VAL A 1 77 ? 34.418 -6.875 -42.125 1.00 73.62 77 VAL A O 1
ATOM 604 N N . HIS A 1 78 ? 32.250 -6.288 -42.183 1.00 74.06 78 HIS A N 1
ATOM 605 C CA . HIS A 1 78 ? 32.053 -6.671 -43.579 1.00 74.06 78 HIS A CA 1
ATOM 606 C C . HIS A 1 78 ? 32.928 -5.843 -44.534 1.00 74.06 78 HIS A C 1
ATOM 608 O O . HIS A 1 78 ? 33.493 -6.398 -45.474 1.00 74.06 78 HIS A O 1
ATOM 614 N N . SER A 1 79 ? 33.093 -4.538 -44.284 1.00 70.38 79 SER A N 1
ATOM 615 C CA . SER A 1 79 ? 33.960 -3.685 -45.107 1.00 70.38 79 SER A CA 1
ATOM 616 C C . SER A 1 79 ? 35.455 -3.976 -44.924 1.00 70.38 79 SER A C 1
ATOM 618 O O . SER A 1 79 ? 36.218 -3.812 -45.874 1.00 70.38 79 SER A O 1
ATOM 620 N N . ALA A 1 80 ? 35.877 -4.445 -43.744 1.00 77.31 80 ALA A N 1
ATOM 621 C CA . ALA A 1 80 ? 37.257 -4.852 -43.473 1.00 77.31 80 ALA A CA 1
ATOM 622 C C . ALA A 1 80 ? 37.584 -6.285 -43.944 1.00 77.31 80 ALA A C 1
ATOM 624 O O . ALA A 1 80 ? 38.728 -6.572 -44.295 1.00 77.31 80 ALA A O 1
ATOM 625 N N . SER A 1 81 ? 36.602 -7.194 -43.945 1.00 74.00 81 SER A N 1
ATOM 626 C CA . SER A 1 81 ? 36.767 -8.589 -44.365 1.00 74.00 81 SER A CA 1
ATOM 627 C C . SER A 1 81 ? 35.502 -9.111 -45.069 1.00 74.00 81 SER A C 1
ATOM 629 O O . SER A 1 81 ? 34.597 -9.662 -44.427 1.00 74.00 81 SER A O 1
ATOM 631 N N . PRO A 1 82 ? 35.421 -8.953 -46.402 1.00 71.38 82 PRO A N 1
ATOM 632 C CA . PRO A 1 82 ? 34.294 -9.446 -47.181 1.00 71.38 82 PRO A CA 1
ATOM 633 C C . PRO A 1 82 ? 34.273 -10.984 -47.152 1.00 71.38 82 PRO A C 1
ATOM 635 O O . PRO A 1 82 ? 35.197 -11.627 -47.643 1.00 71.38 82 PRO A O 1
ATOM 638 N N . GLY A 1 83 ? 33.230 -11.579 -46.562 1.00 68.44 83 GLY A N 1
ATOM 639 C CA . GLY A 1 83 ? 33.021 -13.038 -46.521 1.00 68.44 83 GLY A CA 1
ATOM 640 C C . GLY A 1 83 ? 32.818 -13.642 -45.128 1.00 68.44 83 GLY A C 1
ATOM 641 O O . GLY A 1 83 ? 32.351 -14.773 -45.028 1.00 68.44 83 GLY A O 1
ATOM 642 N N . LEU A 1 84 ? 33.108 -12.899 -44.054 1.00 71.38 84 LEU A N 1
ATOM 643 C CA . LEU A 1 84 ? 32.975 -13.406 -42.682 1.00 71.38 84 LEU A CA 1
ATOM 644 C C . LEU A 1 84 ? 31.522 -13.399 -42.170 1.00 71.38 84 LEU A C 1
ATOM 646 O O . LEU A 1 84 ? 31.097 -14.335 -41.499 1.00 71.38 84 LEU A O 1
ATOM 650 N N . ILE A 1 85 ? 30.764 -12.339 -42.476 1.00 70.75 85 ILE A N 1
ATOM 651 C CA . ILE A 1 85 ? 29.368 -12.131 -42.054 1.00 70.75 85 ILE A CA 1
ATOM 652 C C . ILE A 1 85 ? 28.598 -11.422 -43.180 1.00 70.75 85 ILE A C 1
ATOM 654 O O . ILE A 1 85 ? 29.118 -10.487 -43.799 1.00 70.75 85 ILE A O 1
ATOM 658 N N . SER A 1 86 ? 27.354 -11.856 -43.434 1.00 77.44 86 SER A N 1
ATOM 659 C CA . SER A 1 86 ? 26.443 -11.156 -44.353 1.00 77.44 86 SER A CA 1
ATOM 660 C C . SER A 1 86 ? 25.959 -9.836 -43.728 1.00 77.44 86 SER A C 1
ATOM 662 O O . SER A 1 86 ? 25.521 -9.851 -42.572 1.00 77.44 86 SER A O 1
ATOM 664 N N . PRO A 1 87 ? 25.993 -8.707 -44.461 1.00 72.19 87 PRO A N 1
ATOM 665 C CA . PRO A 1 87 ? 25.591 -7.396 -43.947 1.00 72.19 87 PRO A CA 1
ATOM 666 C C . PRO A 1 87 ? 24.115 -7.336 -43.519 1.00 72.19 87 PRO A C 1
ATOM 668 O O . PRO A 1 87 ? 23.769 -6.536 -42.649 1.00 72.19 87 PRO A O 1
ATOM 671 N N . ASP A 1 88 ? 23.267 -8.233 -44.033 1.00 77.50 88 ASP A N 1
ATOM 672 C CA . ASP A 1 88 ? 21.841 -8.330 -43.685 1.00 77.50 88 ASP A CA 1
ATOM 673 C C . ASP A 1 88 ? 21.610 -8.583 -42.187 1.00 77.50 88 ASP A C 1
ATOM 675 O O . ASP A 1 88 ? 20.645 -8.091 -41.597 1.00 77.50 88 ASP A O 1
ATOM 679 N N . TRP A 1 89 ? 22.540 -9.284 -41.530 1.00 77.94 89 TRP A N 1
ATOM 680 C CA . TRP A 1 89 ? 22.480 -9.526 -40.087 1.00 77.94 89 TRP A CA 1
ATOM 681 C C . TRP A 1 89 ? 22.608 -8.242 -39.263 1.00 77.94 89 TRP A C 1
ATOM 683 O O . TRP A 1 89 ? 22.068 -8.179 -38.159 1.00 77.94 89 TRP A O 1
ATOM 693 N N . GLY A 1 90 ? 23.251 -7.200 -39.800 1.00 73.50 90 GLY A N 1
ATOM 694 C CA . GLY A 1 90 ? 23.309 -5.884 -39.163 1.00 73.50 90 GLY A CA 1
ATOM 695 C C . GLY A 1 90 ? 21.917 -5.269 -39.008 1.00 73.50 90 GLY A C 1
ATOM 696 O O . GLY A 1 90 ? 21.568 -4.797 -37.926 1.00 73.50 90 GLY A O 1
ATOM 697 N N . PHE A 1 91 ? 21.076 -5.363 -40.043 1.00 75.69 91 PHE A N 1
ATOM 698 C CA . PHE A 1 91 ? 19.691 -4.885 -39.992 1.00 75.69 91 PHE A CA 1
ATOM 699 C C . PHE A 1 91 ? 18.824 -5.715 -39.044 1.00 75.69 91 PHE A C 1
ATOM 701 O O . PHE A 1 91 ? 18.017 -5.147 -38.311 1.00 75.69 91 PHE A O 1
ATOM 708 N N . VAL A 1 92 ? 19.025 -7.037 -38.992 1.00 78.19 92 VAL A N 1
ATOM 709 C CA . VAL A 1 92 ? 18.331 -7.922 -38.037 1.00 78.19 92 VAL A CA 1
ATOM 710 C C . VAL A 1 92 ? 18.678 -7.551 -36.592 1.00 78.19 92 VAL A C 1
ATOM 712 O O . VAL A 1 92 ? 17.788 -7.458 -35.748 1.00 78.19 92 VAL A O 1
ATOM 715 N N . LEU A 1 93 ? 19.952 -7.278 -36.301 1.00 76.69 93 LEU A N 1
ATOM 716 C CA . LEU A 1 93 ? 20.413 -6.865 -34.973 1.00 76.69 93 LEU A CA 1
ATOM 717 C C . LEU A 1 93 ? 19.905 -5.469 -34.589 1.00 76.69 93 LEU A C 1
ATOM 719 O O . LEU A 1 93 ? 19.475 -5.258 -33.455 1.00 76.69 93 LEU A O 1
ATOM 723 N N . LEU A 1 94 ? 19.877 -4.526 -35.533 1.00 76.19 94 LEU A N 1
ATOM 724 C CA . LEU A 1 94 ? 19.289 -3.204 -35.307 1.00 76.19 94 LEU A CA 1
ATOM 725 C C . LEU A 1 94 ? 17.775 -3.287 -35.064 1.00 76.19 94 LEU A C 1
ATOM 727 O O . LEU A 1 94 ? 17.274 -2.646 -34.139 1.00 76.19 94 LEU A O 1
ATOM 731 N N . ALA A 1 95 ? 17.055 -4.112 -35.829 1.00 74.75 95 ALA A N 1
ATOM 732 C CA . ALA A 1 95 ? 15.627 -4.356 -35.635 1.00 74.75 95 ALA A CA 1
ATOM 733 C C . ALA A 1 95 ? 15.340 -5.027 -34.282 1.00 74.75 95 ALA A C 1
ATOM 735 O O . ALA A 1 95 ? 14.398 -4.637 -33.593 1.00 74.75 95 ALA A O 1
ATOM 736 N N . LEU A 1 96 ? 16.185 -5.973 -33.857 1.00 77.75 96 LEU A N 1
ATOM 737 C CA . LEU A 1 96 ? 16.111 -6.589 -32.532 1.00 77.75 96 LEU A CA 1
ATOM 738 C C . LEU A 1 96 ? 16.319 -5.545 -31.425 1.00 77.75 96 LEU A C 1
ATOM 740 O O . LEU A 1 96 ? 15.530 -5.480 -30.486 1.00 77.75 96 LEU A O 1
ATOM 744 N N . GLY A 1 97 ? 17.328 -4.679 -31.560 1.00 77.06 97 GLY A N 1
ATOM 745 C CA . GLY A 1 97 ? 17.593 -3.594 -30.614 1.00 77.06 97 GLY A CA 1
ATOM 746 C C . GLY A 1 97 ? 16.433 -2.601 -30.512 1.00 77.06 97 GLY A C 1
ATOM 747 O O . GLY A 1 97 ? 15.995 -2.278 -29.407 1.00 77.06 97 GLY A O 1
ATOM 748 N N . ALA A 1 98 ? 15.883 -2.175 -31.651 1.00 74.44 98 ALA A N 1
ATOM 749 C CA . ALA A 1 98 ? 14.701 -1.317 -31.708 1.00 74.44 98 ALA A CA 1
ATOM 750 C C . ALA A 1 98 ? 13.469 -1.996 -31.084 1.00 74.44 98 ALA A C 1
ATOM 752 O O . ALA A 1 98 ? 12.750 -1.368 -30.307 1.00 74.44 98 ALA A O 1
ATOM 753 N N . GLY A 1 99 ? 13.269 -3.291 -31.347 1.00 71.81 99 GLY A N 1
ATOM 754 C CA . GLY A 1 99 ? 12.229 -4.107 -30.723 1.00 71.81 99 GLY A CA 1
ATOM 755 C C . GLY A 1 99 ? 12.374 -4.176 -29.202 1.00 71.81 99 GLY A C 1
ATOM 756 O O . GLY A 1 99 ? 11.405 -3.946 -28.485 1.00 71.81 99 GLY A O 1
ATOM 757 N N . CYS A 1 100 ? 13.585 -4.391 -28.682 1.00 73.00 100 CYS A N 1
ATOM 758 C CA . CYS A 1 100 ? 13.853 -4.381 -27.241 1.00 73.00 100 CYS A CA 1
ATOM 759 C C . CYS A 1 100 ? 13.548 -3.019 -26.595 1.00 73.00 100 CYS A C 1
ATOM 761 O O . CYS A 1 100 ? 12.989 -2.979 -25.499 1.00 73.00 100 CYS A O 1
ATOM 763 N N . VAL A 1 101 ? 13.864 -1.903 -27.262 1.00 68.75 101 VAL A N 1
ATOM 764 C CA . VAL A 1 101 ? 13.522 -0.549 -26.781 1.00 68.75 101 VAL A CA 1
ATOM 765 C C . VAL A 1 101 ? 12.012 -0.321 -26.794 1.00 68.75 101 VAL A C 1
ATOM 767 O O . VAL A 1 101 ? 11.466 0.241 -25.843 1.00 68.75 101 VAL A O 1
ATOM 770 N N . LEU A 1 102 ? 11.328 -0.771 -27.847 1.00 67.00 102 LEU A N 1
ATOM 771 C CA . LEU A 1 102 ? 9.879 -0.653 -27.966 1.00 67.00 102 LEU A CA 1
ATOM 772 C C . LEU A 1 102 ? 9.173 -1.467 -26.877 1.00 67.00 102 LEU A C 1
ATOM 774 O O . LEU A 1 102 ? 8.256 -0.963 -26.238 1.00 67.00 102 LEU A O 1
ATOM 778 N N . VAL A 1 103 ? 9.653 -2.679 -26.591 1.00 63.44 103 VAL A N 1
ATOM 779 C CA . VAL A 1 103 ? 9.160 -3.503 -25.482 1.00 63.44 103 VAL A CA 1
ATOM 780 C C . VAL A 1 103 ? 9.453 -2.835 -24.126 1.00 63.44 103 VAL A C 1
ATOM 782 O O . VAL A 1 103 ? 8.555 -2.791 -23.292 1.00 63.44 103 VAL A O 1
ATOM 785 N N . ASP A 1 104 ? 10.632 -2.238 -23.886 1.00 68.25 104 ASP A N 1
ATOM 786 C CA . ASP A 1 104 ? 10.916 -1.504 -22.626 1.00 68.25 104 ASP A CA 1
ATOM 787 C C . ASP A 1 104 ? 9.978 -0.295 -22.436 1.00 68.25 104 ASP A C 1
ATOM 789 O O . ASP A 1 104 ? 9.537 -0.035 -21.312 1.00 68.25 104 ASP A O 1
ATOM 793 N N . ARG A 1 105 ? 9.620 0.408 -23.527 1.00 64.19 105 ARG A N 1
ATOM 794 C CA . ARG A 1 105 ? 8.666 1.534 -23.506 1.00 64.19 105 ARG A CA 1
ATOM 795 C C . ARG A 1 105 ? 7.220 1.088 -23.312 1.00 64.19 105 ARG A C 1
ATOM 797 O O . ARG A 1 105 ? 6.572 1.595 -22.405 1.00 64.19 105 ARG A O 1
ATOM 804 N N . VAL A 1 106 ? 6.728 0.146 -24.120 1.00 56.06 106 VAL A N 1
ATOM 805 C CA . VAL A 1 106 ? 5.327 -0.318 -24.085 1.00 56.06 106 VAL A CA 1
ATOM 806 C C . VAL A 1 106 ? 5.023 -1.054 -22.784 1.00 56.06 106 VAL A C 1
ATOM 808 O O . VAL A 1 106 ? 3.978 -0.836 -22.182 1.00 56.06 106 VAL A O 1
ATOM 811 N N . PHE A 1 107 ? 5.951 -1.878 -22.289 1.00 54.94 107 PHE A N 1
ATOM 812 C CA . PHE A 1 107 ? 5.773 -2.520 -20.986 1.00 54.94 107 PHE A CA 1
ATOM 813 C C . PHE A 1 107 ? 6.089 -1.595 -19.815 1.00 54.94 107 PHE A C 1
ATOM 815 O O . PHE A 1 107 ? 5.874 -2.007 -18.674 1.00 54.94 107 PHE A O 1
ATOM 822 N N . GLY A 1 108 ? 6.593 -0.377 -20.073 1.00 55.38 108 GLY A N 1
ATOM 823 C CA . GLY A 1 108 ? 6.750 0.687 -19.088 1.00 55.38 108 GLY A CA 1
ATOM 824 C C . GLY A 1 108 ? 7.228 0.145 -17.750 1.00 55.38 108 GLY A C 1
ATOM 825 O O . GLY A 1 108 ? 6.568 0.342 -16.733 1.00 55.38 108 GLY A O 1
ATOM 826 N N . HIS A 1 109 ? 8.323 -0.619 -17.748 1.00 50.53 109 HIS A N 1
ATOM 827 C CA . HIS A 1 109 ? 8.723 -1.472 -16.620 1.00 50.53 109 HIS A CA 1
ATOM 828 C C . HIS A 1 109 ? 8.979 -0.682 -15.315 1.00 50.53 109 HIS A C 1
ATOM 830 O O . HIS A 1 109 ? 8.989 -1.246 -14.217 1.00 50.53 109 HIS A O 1
ATOM 836 N N . SER A 1 110 ? 9.141 0.642 -15.424 1.00 49.16 110 SER A N 1
ATOM 837 C CA . SER A 1 110 ? 9.233 1.581 -14.301 1.00 49.16 110 SER A CA 1
ATOM 838 C C . SER A 1 110 ? 7.870 1.910 -13.656 1.00 49.16 110 SER A C 1
ATOM 840 O O . SER A 1 110 ? 7.801 2.161 -12.449 1.00 49.16 110 SER A O 1
ATOM 842 N N . SER A 1 111 ? 6.765 1.827 -14.407 1.00 54.69 111 SER A N 1
ATOM 843 C CA . SER A 1 111 ? 5.407 2.091 -13.907 1.00 54.69 111 SER A CA 1
ATOM 844 C C . SER A 1 111 ? 4.940 1.007 -12.938 1.00 54.69 111 SER A C 1
ATOM 846 O O . SER A 1 111 ? 4.504 1.322 -11.834 1.00 54.69 111 SER A O 1
ATOM 848 N N . SER A 1 112 ? 5.130 -0.274 -13.279 1.00 65.12 112 SER A N 1
ATOM 849 C CA . SER A 1 112 ? 4.686 -1.390 -12.436 1.00 65.12 112 SER A CA 1
ATOM 850 C C . SER A 1 112 ? 5.423 -1.429 -11.095 1.00 65.12 112 SER A C 1
ATOM 852 O O . SER A 1 112 ? 4.805 -1.663 -10.064 1.00 65.12 112 SER A O 1
ATOM 854 N N . TRP A 1 113 ? 6.732 -1.142 -11.068 1.00 72.75 113 TRP A N 1
ATOM 855 C CA . TRP A 1 113 ? 7.498 -1.072 -9.814 1.00 72.75 113 TRP A CA 1
ATOM 856 C C . TRP A 1 113 ? 6.986 0.036 -8.891 1.00 72.75 113 TRP A C 1
ATOM 858 O O . TRP A 1 113 ? 6.744 -0.208 -7.707 1.00 72.75 113 TRP A O 1
ATOM 868 N N . THR A 1 114 ? 6.798 1.240 -9.433 1.00 73.94 114 THR A N 1
ATOM 869 C CA . THR A 1 114 ? 6.334 2.404 -8.665 1.00 73.94 114 THR A CA 1
ATOM 870 C C . THR A 1 114 ? 4.911 2.188 -8.165 1.00 73.94 114 THR A C 1
ATOM 872 O O . THR A 1 114 ? 4.602 2.480 -7.014 1.00 73.94 114 THR A O 1
ATOM 875 N N . ARG A 1 115 ? 4.061 1.597 -9.003 1.00 78.44 115 ARG A N 1
ATOM 876 C CA . ARG A 1 115 ? 2.662 1.318 -8.710 1.00 78.44 115 ARG A CA 1
ATOM 877 C C . ARG A 1 115 ? 2.481 0.238 -7.639 1.00 78.44 115 ARG A C 1
ATOM 879 O O . ARG A 1 115 ? 1.859 0.514 -6.618 1.00 78.44 115 ARG A O 1
ATOM 886 N N . PHE A 1 116 ? 3.155 -0.909 -7.765 1.00 83.56 116 PHE A N 1
ATOM 887 C CA . PHE A 1 116 ? 3.161 -1.923 -6.702 1.00 83.56 116 PHE A CA 1
ATOM 888 C C . PHE A 1 116 ? 3.780 -1.399 -5.397 1.00 83.56 116 PHE A C 1
ATOM 890 O O . PHE A 1 116 ? 3.357 -1.796 -4.314 1.00 83.56 116 PHE A O 1
ATOM 897 N N . THR A 1 117 ? 4.757 -0.487 -5.476 1.00 86.19 117 THR A N 1
ATOM 898 C CA . THR A 1 117 ? 5.321 0.169 -4.283 1.00 86.19 117 THR A CA 1
ATOM 899 C C . THR A 1 117 ? 4.311 1.097 -3.620 1.00 86.19 117 THR A C 1
ATOM 901 O O . THR A 1 117 ? 4.175 1.048 -2.404 1.00 86.19 117 THR A O 1
ATOM 904 N N . ARG A 1 118 ? 3.587 1.916 -4.393 1.00 89.00 118 ARG A N 1
ATOM 905 C CA . ARG A 1 118 ? 2.546 2.814 -3.872 1.00 89.00 118 ARG A CA 1
ATOM 906 C C . ARG A 1 118 ? 1.415 2.035 -3.211 1.00 89.00 118 ARG A C 1
ATOM 908 O O . ARG A 1 118 ? 1.081 2.353 -2.079 1.00 89.00 118 ARG A O 1
ATOM 915 N N . ALA A 1 119 ? 0.903 0.992 -3.864 1.00 91.38 119 ALA A N 1
ATOM 916 C CA . ALA A 1 119 ? -0.120 0.123 -3.284 1.00 91.38 119 ALA A CA 1
ATOM 917 C C . ALA A 1 119 ? 0.380 -0.558 -1.997 1.00 91.38 119 ALA A C 1
ATOM 919 O O . ALA A 1 119 ? -0.300 -0.529 -0.975 1.00 91.38 119 ALA A O 1
ATOM 920 N N . GLY A 1 120 ? 1.608 -1.092 -2.008 1.00 93.19 120 GLY A N 1
ATOM 921 C CA . GLY A 1 120 ? 2.220 -1.695 -0.822 1.00 93.19 120 GLY A CA 1
ATOM 922 C C . GLY A 1 120 ? 2.375 -0.716 0.347 1.00 93.19 120 GLY A C 1
ATOM 923 O O . GLY A 1 120 ? 2.043 -1.064 1.476 1.00 93.19 120 GLY A O 1
ATOM 924 N N . LEU A 1 121 ? 2.830 0.515 0.089 1.00 93.75 121 LEU A N 1
ATOM 925 C CA . LEU A 1 121 ? 2.952 1.560 1.113 1.00 93.75 121 LEU A CA 1
ATOM 926 C C . LEU A 1 121 ? 1.583 2.030 1.620 1.00 93.75 121 LEU A C 1
ATOM 928 O O . LEU A 1 121 ? 1.407 2.189 2.823 1.00 93.75 121 LEU A O 1
ATOM 932 N N . ALA A 1 122 ? 0.602 2.209 0.733 1.00 95.06 122 ALA A N 1
ATOM 933 C CA . ALA A 1 122 ? -0.759 2.575 1.117 1.00 95.06 122 ALA A CA 1
ATOM 934 C C . ALA A 1 122 ? -1.383 1.518 2.042 1.00 95.06 122 ALA A C 1
ATOM 936 O O . ALA A 1 122 ? -1.937 1.867 3.082 1.00 95.06 122 ALA A O 1
ATOM 937 N N . LEU A 1 123 ? -1.209 0.229 1.722 1.00 96.19 123 LEU A N 1
ATOM 938 C CA . LEU A 1 123 ? -1.652 -0.875 2.578 1.00 96.19 123 LEU A CA 1
ATOM 939 C C . LEU A 1 123 ? -0.923 -0.887 3.928 1.00 96.19 123 LEU A C 1
ATOM 941 O O . LEU A 1 123 ? -1.561 -1.099 4.955 1.00 96.19 123 LEU A O 1
ATOM 945 N N . GLN A 1 124 ? 0.391 -0.632 3.950 1.00 96.69 124 GLN A N 1
ATOM 946 C CA . GLN A 1 124 ? 1.148 -0.516 5.203 1.00 96.69 124 GLN A CA 1
ATOM 947 C C . GLN A 1 124 ? 0.623 0.619 6.085 1.00 96.69 124 GLN A C 1
ATOM 949 O O . GLN A 1 124 ? 0.446 0.426 7.285 1.00 96.69 124 GLN A O 1
ATOM 954 N N . HIS A 1 125 ? 0.338 1.786 5.503 1.00 97.62 125 HIS A N 1
ATOM 955 C CA . HIS A 1 125 ? -0.219 2.919 6.237 1.00 97.62 125 HIS A CA 1
ATOM 956 C C . HIS A 1 125 ? -1.631 2.640 6.763 1.00 97.62 125 HIS A C 1
ATOM 958 O O . HIS A 1 125 ? -1.912 2.957 7.919 1.00 97.62 125 HIS A O 1
ATOM 964 N N . ALA A 1 126 ? -2.498 2.024 5.954 1.00 97.38 126 ALA A N 1
ATOM 965 C CA . ALA A 1 126 ? -3.841 1.628 6.377 1.00 97.38 126 ALA A CA 1
ATOM 966 C C . ALA A 1 126 ? -3.793 0.620 7.537 1.00 97.38 126 ALA A C 1
ATOM 968 O O . ALA A 1 126 ? -4.482 0.791 8.543 1.00 97.38 126 ALA A O 1
ATOM 969 N N . LEU A 1 127 ? -2.917 -0.388 7.444 1.00 97.94 127 LEU A N 1
ATOM 970 C CA . LEU A 1 127 ? -2.744 -1.381 8.500 1.00 97.94 127 LEU A CA 1
ATOM 971 C C . LEU A 1 127 ? -2.198 -0.760 9.792 1.00 97.94 127 LEU A C 1
ATOM 973 O O . LEU A 1 127 ? -2.742 -1.021 10.860 1.00 97.94 127 LEU A O 1
ATOM 977 N N . ALA A 1 128 ? -1.170 0.087 9.704 1.00 98.12 128 ALA A N 1
ATOM 978 C CA . ALA A 1 128 ? -0.589 0.747 10.873 1.00 98.12 128 ALA A CA 1
ATOM 979 C C . ALA A 1 128 ? -1.610 1.637 11.602 1.00 98.12 128 ALA A C 1
ATOM 981 O O . ALA A 1 128 ? -1.659 1.646 12.835 1.00 98.12 128 ALA A O 1
ATOM 982 N N . ARG A 1 129 ? -2.465 2.348 10.851 1.00 98.31 129 ARG A N 1
ATOM 983 C CA . ARG A 1 129 ? -3.579 3.120 11.419 1.00 98.31 129 ARG A CA 1
ATOM 984 C C . ARG A 1 129 ? -4.551 2.206 12.163 1.00 98.31 129 ARG A C 1
ATOM 986 O O . ARG A 1 129 ? -4.773 2.405 13.350 1.00 98.31 129 ARG A O 1
ATOM 993 N N . ALA A 1 130 ? -5.037 1.153 11.505 1.00 97.62 130 ALA A N 1
ATOM 994 C CA . ALA A 1 130 ? -5.981 0.218 12.109 1.00 97.62 130 ALA A CA 1
ATOM 995 C C . ALA A 1 130 ? -5.411 -0.495 13.349 1.00 97.62 130 ALA A C 1
ATOM 997 O O . ALA A 1 130 ? -6.146 -0.741 14.296 1.00 97.62 130 ALA A O 1
ATOM 998 N N . GLN A 1 131 ? -4.116 -0.833 13.366 1.00 98.00 131 GLN A N 1
ATOM 999 C CA . GLN A 1 131 ? -3.423 -1.380 14.544 1.00 98.00 131 GLN A CA 1
ATOM 1000 C C . GLN A 1 131 ? -3.388 -0.389 15.700 1.00 98.00 131 GLN A C 1
ATOM 1002 O O . GLN A 1 131 ? -3.670 -0.766 16.835 1.00 98.00 131 GLN A O 1
ATOM 1007 N N . THR A 1 132 ? -3.087 0.874 15.414 1.00 98.31 132 THR A N 1
ATOM 1008 C CA . THR A 1 132 ? -3.048 1.925 16.436 1.00 98.31 132 THR A CA 1
ATOM 1009 C C . THR A 1 132 ? -4.434 2.161 17.037 1.00 98.31 132 THR A C 1
ATOM 1011 O O . THR A 1 132 ? -4.578 2.148 18.259 1.00 98.31 132 THR A O 1
ATOM 1014 N N . ASP A 1 133 ? -5.460 2.293 16.193 1.00 97.69 133 ASP A N 1
ATOM 1015 C CA . ASP A 1 133 ? -6.845 2.517 16.626 1.00 97.69 133 ASP A CA 1
ATOM 1016 C C . ASP A 1 133 ? -7.387 1.318 17.415 1.00 97.69 133 ASP A C 1
ATOM 1018 O O . ASP A 1 133 ? -8.010 1.479 18.466 1.00 97.69 133 ASP A O 1
ATOM 1022 N N . TRP A 1 134 ? -7.098 0.099 16.947 1.00 97.44 134 TRP A N 1
ATOM 1023 C CA . TRP A 1 134 ? -7.475 -1.129 17.642 1.00 97.44 134 TRP A CA 1
ATOM 1024 C C . TRP A 1 134 ? -6.836 -1.211 19.028 1.00 97.44 134 TRP A C 1
ATOM 1026 O O . TRP A 1 134 ? -7.537 -1.458 20.007 1.00 97.44 134 TRP A O 1
ATOM 1036 N N . LEU A 1 135 ? -5.524 -0.962 19.127 1.00 97.12 135 LEU A N 1
ATOM 1037 C CA . LEU A 1 135 ? -4.805 -0.972 20.401 1.00 97.12 135 LEU A CA 1
ATOM 1038 C C . LEU A 1 135 ? -5.384 0.057 21.375 1.00 97.12 135 LEU A C 1
ATOM 1040 O O . LEU A 1 135 ? -5.658 -0.294 22.522 1.00 97.12 135 LEU A O 1
ATOM 1044 N N . ALA A 1 136 ? -5.635 1.286 20.915 1.00 96.00 136 ALA A N 1
ATOM 1045 C CA . ALA A 1 136 ? -6.221 2.343 21.736 1.00 96.00 136 ALA A CA 1
ATOM 1046 C C . ALA A 1 136 ? -7.590 1.942 22.315 1.00 96.00 136 ALA A C 1
ATOM 1048 O O . ALA A 1 136 ? -7.839 2.142 23.506 1.00 96.00 136 ALA A O 1
ATOM 1049 N N . LEU A 1 137 ? -8.452 1.321 21.503 1.00 95.31 137 LEU A N 1
ATOM 1050 C CA . LEU A 1 137 ? -9.753 0.817 21.951 1.00 95.31 137 LEU A CA 1
ATOM 1051 C C . LEU A 1 137 ? -9.621 -0.380 22.899 1.00 95.31 137 LEU A C 1
ATOM 1053 O O . LEU A 1 137 ? -10.324 -0.448 23.899 1.00 95.31 137 LEU A O 1
ATOM 1057 N N . THR A 1 138 ? -8.715 -1.323 22.636 1.00 93.56 138 THR A N 1
ATOM 1058 C CA . THR A 1 138 ? -8.539 -2.475 23.536 1.00 93.56 138 THR A CA 1
ATOM 1059 C C . THR A 1 138 ? -7.970 -2.082 24.896 1.00 93.56 138 THR A C 1
ATOM 1061 O O . THR A 1 138 ? -8.411 -2.623 25.903 1.00 93.56 138 THR A O 1
ATOM 1064 N N . LEU A 1 139 ? -7.058 -1.106 24.949 1.00 94.50 139 LEU A N 1
ATOM 1065 C CA . LEU A 1 139 ? -6.495 -0.609 26.207 1.00 94.50 139 LEU A CA 1
ATOM 1066 C C . LEU A 1 139 ? -7.537 0.134 27.051 1.00 94.50 139 LEU A C 1
ATOM 1068 O O . LEU A 1 139 ? -7.517 0.035 28.276 1.00 94.50 139 LEU A O 1
ATOM 1072 N N . SER A 1 140 ? -8.479 0.850 26.427 1.00 91.62 140 SER A N 1
ATOM 1073 C CA . SER A 1 140 ? -9.557 1.508 27.177 1.00 91.62 140 SER A CA 1
ATOM 1074 C C . SER A 1 140 ? -10.478 0.486 27.860 1.00 91.62 140 SER A C 1
ATOM 1076 O O . SER A 1 140 ? -10.921 0.708 28.989 1.00 91.62 140 SER A O 1
ATOM 1078 N N . LEU A 1 141 ? -10.686 -0.670 27.225 1.00 91.50 141 LEU A N 1
ATOM 1079 C CA . LEU A 1 141 ? -11.476 -1.784 27.750 1.00 91.50 141 LEU A CA 1
ATOM 1080 C C . LEU A 1 141 ? -10.786 -2.568 28.874 1.00 91.50 141 LEU A C 1
ATOM 1082 O O . LEU A 1 141 ? -11.468 -3.228 29.647 1.00 91.50 141 LEU A O 1
ATOM 1086 N N . GLU A 1 142 ? -9.465 -2.486 29.036 1.00 88.06 142 GLU A N 1
ATOM 1087 C CA . GLU A 1 142 ? -8.798 -3.105 30.196 1.00 88.06 142 GLU A CA 1
ATOM 1088 C C . GLU A 1 142 ? -9.185 -2.421 31.516 1.00 88.06 142 GLU A C 1
ATOM 1090 O O . GLU A 1 142 ? -9.118 -3.025 32.585 1.00 88.06 142 GLU A O 1
ATOM 1095 N N . THR A 1 143 ? -9.620 -1.160 31.446 1.00 86.81 143 THR A N 1
ATOM 1096 C CA . THR A 1 143 ? -9.950 -0.347 32.624 1.00 86.81 143 THR A CA 1
ATOM 1097 C C . THR A 1 143 ? -11.431 -0.384 33.013 1.00 86.81 143 THR A C 1
ATOM 1099 O O . THR A 1 143 ? -11.783 0.112 34.085 1.00 86.81 143 THR A O 1
ATOM 1102 N N . ARG A 1 144 ? -12.313 -0.957 32.176 1.00 88.31 144 ARG A N 1
ATOM 1103 C CA . ARG A 1 144 ? -13.765 -1.013 32.426 1.00 88.31 144 ARG A CA 1
ATOM 1104 C C . ARG A 1 144 ? -14.480 -2.115 31.644 1.00 88.31 144 ARG A C 1
ATOM 1106 O O . ARG A 1 144 ? -14.006 -2.565 30.612 1.00 88.31 144 ARG A O 1
ATOM 1113 N N . GLN A 1 145 ? -15.692 -2.466 32.074 1.00 86.12 145 GLN A N 1
ATOM 1114 C CA . GLN A 1 145 ? -16.533 -3.404 31.325 1.00 86.12 145 GLN A CA 1
ATOM 1115 C C . GLN A 1 145 ? -16.897 -2.839 29.929 1.00 86.12 145 GLN A C 1
ATOM 1117 O O . GLN A 1 145 ? -17.199 -1.640 29.828 1.00 86.12 145 GLN A O 1
ATOM 1122 N N . PRO A 1 146 ? -16.918 -3.671 28.864 1.00 86.75 146 PRO A N 1
ATOM 1123 C CA . PRO A 1 146 ? -17.285 -3.230 27.522 1.00 86.75 146 PRO A CA 1
ATOM 1124 C C . PRO A 1 146 ? -18.754 -2.812 27.447 1.00 86.75 146 PRO A C 1
ATOM 1126 O O . PRO A 1 146 ? -19.645 -3.572 27.837 1.00 86.75 146 PRO A O 1
ATOM 1129 N N . ALA A 1 147 ? -19.000 -1.625 26.898 1.00 88.69 147 ALA A N 1
ATOM 1130 C CA . ALA A 1 147 ? -20.321 -1.138 26.528 1.00 88.69 147 ALA A CA 1
ATOM 1131 C C . ALA A 1 147 ? -20.610 -1.447 25.050 1.00 88.69 147 ALA A C 1
ATOM 1133 O O . ALA A 1 147 ? -19.701 -1.747 24.277 1.00 88.69 147 ALA A O 1
ATOM 1134 N N . ALA A 1 148 ? -21.878 -1.339 24.642 1.00 86.12 148 ALA A N 1
ATOM 1135 C CA . ALA A 1 148 ? -22.277 -1.568 23.249 1.00 86.12 148 ALA A CA 1
ATOM 1136 C C . ALA A 1 148 ? -21.535 -0.644 22.261 1.00 86.12 148 ALA A C 1
ATOM 1138 O O . ALA A 1 148 ? -21.108 -1.091 21.199 1.00 86.12 148 ALA A O 1
ATOM 1139 N N . GLU A 1 149 ? -21.303 0.614 22.651 1.00 90.81 149 GLU A N 1
ATOM 1140 C CA . GLU A 1 149 ? -20.556 1.597 21.855 1.00 90.81 149 GLU A CA 1
ATOM 1141 C C . GLU A 1 149 ? -19.113 1.152 21.569 1.00 90.81 149 GLU A C 1
ATOM 1143 O O . GLU A 1 149 ? -18.579 1.425 20.495 1.00 90.81 149 GLU A O 1
ATOM 1148 N N . ASP A 1 150 ? -18.491 0.406 22.487 1.00 92.44 150 ASP A N 1
ATOM 1149 C CA . ASP A 1 150 ? -17.134 -0.110 22.295 1.00 92.44 150 ASP A CA 1
ATOM 1150 C C . ASP A 1 150 ? -17.100 -1.240 21.268 1.00 92.44 150 ASP A C 1
ATOM 1152 O O . ASP A 1 150 ? -16.151 -1.358 20.490 1.00 92.44 150 ASP A O 1
ATOM 1156 N N . HIS A 1 151 ? -18.144 -2.076 21.236 1.00 91.19 151 HIS A N 1
ATOM 1157 C CA . HIS A 1 151 ? -18.284 -3.111 20.212 1.00 91.19 151 HIS A CA 1
ATOM 1158 C C . HIS A 1 151 ? -18.445 -2.484 18.828 1.00 91.19 151 HIS A C 1
ATOM 1160 O O . HIS A 1 151 ? -17.804 -2.947 17.880 1.00 91.19 151 HIS A O 1
ATOM 1166 N N . ASP A 1 152 ? -19.237 -1.418 18.721 1.00 93.06 152 ASP A N 1
ATOM 1167 C CA . ASP A 1 152 ? -19.418 -0.670 17.476 1.00 93.06 152 ASP A CA 1
ATOM 1168 C C . ASP A 1 152 ? -18.124 0.030 17.044 1.00 93.06 152 ASP A C 1
ATOM 1170 O O . ASP A 1 152 ? -17.752 -0.036 15.868 1.00 93.06 152 ASP A O 1
ATOM 1174 N N . ALA A 1 153 ? -17.382 0.617 17.987 1.00 95.50 153 ALA A N 1
ATOM 1175 C CA . ALA A 1 153 ? -16.083 1.228 17.723 1.00 95.50 153 ALA A CA 1
ATOM 1176 C C . ALA A 1 153 ? -15.063 0.195 17.215 1.00 95.50 153 ALA A C 1
ATOM 1178 O O . ALA A 1 153 ? -14.457 0.393 16.161 1.00 95.50 153 ALA A O 1
ATOM 1179 N N . LEU A 1 154 ? -14.921 -0.952 17.886 1.00 95.31 154 LEU A N 1
ATOM 1180 C CA . LEU A 1 154 ? -14.033 -2.035 17.446 1.00 95.31 154 LEU A CA 1
ATOM 1181 C C . LEU A 1 154 ? -14.436 -2.574 16.065 1.00 95.31 154 LEU A C 1
ATOM 1183 O O . LEU A 1 154 ? -13.588 -2.786 15.195 1.00 95.31 154 LEU A O 1
ATOM 1187 N N . LEU A 1 155 ? -15.735 -2.769 15.825 1.00 95.31 155 LEU A N 1
ATOM 1188 C CA . LEU A 1 155 ? -16.241 -3.205 14.525 1.00 95.31 155 LEU A CA 1
ATOM 1189 C C . LEU A 1 155 ? -15.965 -2.171 13.425 1.00 95.31 155 LEU A C 1
ATOM 1191 O O . LEU A 1 155 ? -15.668 -2.553 12.290 1.00 95.31 155 LEU A O 1
ATOM 1195 N N . SER A 1 156 ? -16.033 -0.878 13.746 1.00 97.25 156 SER A N 1
ATOM 1196 C CA . SER A 1 156 ? -15.742 0.199 12.800 1.00 97.25 156 SER A CA 1
ATOM 1197 C C . SER A 1 156 ? -14.293 0.154 12.305 1.00 97.25 156 SER A C 1
ATOM 1199 O O . SER A 1 156 ? -14.076 0.279 11.102 1.00 97.25 156 SER A O 1
ATOM 1201 N N . VAL A 1 157 ? -13.326 -0.158 13.179 1.00 98.12 157 VAL A N 1
ATOM 1202 C CA . VAL A 1 157 ? -11.908 -0.324 12.805 1.00 98.12 157 VAL A CA 1
ATOM 1203 C C . VAL A 1 157 ? -11.733 -1.479 11.818 1.00 98.12 157 VAL A C 1
ATOM 1205 O O . VAL A 1 157 ? -11.054 -1.334 10.801 1.00 98.12 157 VAL A O 1
ATOM 1208 N N . VAL A 1 158 ? -12.388 -2.620 12.066 1.00 96.50 158 VAL A N 1
ATOM 1209 C CA . VAL A 1 158 ? -12.338 -3.776 11.151 1.00 96.50 158 VAL A CA 1
ATOM 1210 C C . VAL A 1 158 ? -12.930 -3.417 9.787 1.00 96.50 158 VAL A C 1
ATOM 1212 O O . VAL A 1 158 ? -12.324 -3.716 8.757 1.00 96.50 158 VAL A O 1
ATOM 1215 N N . ARG A 1 159 ? -14.095 -2.759 9.765 1.00 96.25 159 ARG A N 1
ATOM 1216 C CA . ARG A 1 159 ? -14.766 -2.345 8.522 1.00 96.25 159 ARG A CA 1
ATOM 1217 C C . ARG A 1 159 ? -13.947 -1.324 7.740 1.00 96.25 159 ARG A C 1
ATOM 1219 O O . ARG A 1 159 ? -13.852 -1.451 6.522 1.00 96.25 159 ARG A O 1
ATOM 1226 N N . ALA A 1 160 ? -13.346 -0.355 8.426 1.00 97.19 160 ALA A N 1
ATOM 1227 C CA . ALA A 1 160 ? -12.487 0.651 7.815 1.00 97.19 160 ALA A CA 1
ATOM 1228 C C . ALA A 1 160 ? -11.267 0.001 7.153 1.00 97.19 160 ALA A C 1
ATOM 1230 O O . ALA A 1 160 ? -11.025 0.231 5.973 1.00 97.19 160 ALA A O 1
ATOM 1231 N N . LEU A 1 161 ? -10.571 -0.905 7.852 1.00 96.69 161 LEU A N 1
ATOM 1232 C CA . LEU A 1 161 ? -9.433 -1.624 7.276 1.00 96.69 161 LEU A CA 1
ATOM 1233 C C . LEU A 1 161 ? -9.838 -2.466 6.055 1.00 96.69 161 LEU A C 1
ATOM 1235 O O . LEU A 1 161 ? -9.135 -2.474 5.048 1.00 96.69 161 LEU A O 1
ATOM 1239 N N . GLN A 1 162 ? -10.975 -3.167 6.114 1.00 95.50 162 GLN A N 1
ATOM 1240 C CA . GLN A 1 162 ? -11.482 -3.932 4.969 1.00 95.50 162 GLN A CA 1
ATOM 1241 C C . GLN A 1 162 ? -11.796 -3.037 3.766 1.00 95.50 162 GLN A C 1
ATOM 1243 O O . GLN A 1 162 ? -11.455 -3.393 2.635 1.00 95.50 162 GLN A O 1
ATOM 1248 N N . ALA A 1 163 ? -12.430 -1.888 4.005 1.00 96.12 163 ALA A N 1
ATOM 1249 C CA . ALA A 1 163 ? -12.738 -0.914 2.969 1.00 96.12 163 ALA A CA 1
ATOM 1250 C C . ALA A 1 163 ? -11.460 -0.333 2.352 1.00 96.12 163 ALA A C 1
ATOM 1252 O O . ALA A 1 163 ? -11.340 -0.324 1.131 1.00 96.12 163 ALA A O 1
ATOM 1253 N N . ASP A 1 164 ? -10.480 0.059 3.169 1.00 96.62 164 ASP A N 1
ATOM 1254 C CA . ASP A 1 164 ? -9.195 0.586 2.701 1.00 96.62 164 ASP A CA 1
ATOM 1255 C C . ASP A 1 164 ? -8.462 -0.433 1.822 1.00 96.62 164 ASP A C 1
ATOM 1257 O O . ASP A 1 164 ? -8.042 -0.112 0.710 1.00 96.62 164 ASP A O 1
ATOM 1261 N N . VAL A 1 165 ? -8.355 -1.690 2.269 1.00 94.56 165 VAL A N 1
ATOM 1262 C CA . VAL A 1 165 ? -7.696 -2.753 1.492 1.00 94.56 165 VAL A CA 1
ATOM 1263 C C . VAL A 1 165 ? -8.405 -2.982 0.156 1.00 94.56 165 VAL A C 1
ATOM 1265 O O . VAL A 1 165 ? -7.742 -3.136 -0.876 1.00 94.56 165 VAL A O 1
ATOM 1268 N N . ARG A 1 166 ? -9.743 -2.989 0.153 1.00 92.50 166 ARG A N 1
ATOM 1269 C CA . ARG A 1 166 ? -10.544 -3.143 -1.065 1.00 92.50 166 ARG A CA 1
ATOM 1270 C C . ARG A 1 166 ? -10.322 -1.978 -2.025 1.00 92.50 166 ARG A C 1
ATOM 1272 O O . ARG A 1 166 ? -9.963 -2.229 -3.171 1.00 92.50 166 ARG A O 1
ATOM 1279 N N . THR A 1 167 ? -10.456 -0.743 -1.551 1.00 93.75 167 THR A N 1
ATOM 1280 C CA . THR A 1 167 ? -10.263 0.475 -2.350 1.00 93.75 167 THR A CA 1
ATOM 1281 C C . THR A 1 167 ? -8.865 0.519 -2.955 1.00 93.75 167 THR A C 1
ATOM 1283 O O . THR A 1 167 ? -8.731 0.693 -4.159 1.00 93.75 167 THR A O 1
ATOM 1286 N N . ILE A 1 168 ? -7.815 0.249 -2.171 1.00 93.00 168 ILE A N 1
ATOM 1287 C CA . ILE A 1 168 ? -6.432 0.236 -2.679 1.00 93.00 168 ILE A CA 1
ATOM 1288 C C . ILE A 1 168 ? -6.250 -0.827 -3.779 1.00 93.00 168 ILE A C 1
ATOM 1290 O O . ILE A 1 168 ? -5.525 -0.608 -4.750 1.00 93.00 168 ILE A O 1
ATOM 1294 N N . THR A 1 169 ? -6.921 -1.974 -3.657 1.00 87.75 169 THR A N 1
ATOM 1295 C CA . THR A 1 169 ? -6.867 -3.050 -4.661 1.00 87.75 169 THR A CA 1
ATOM 1296 C C . THR A 1 169 ? -7.685 -2.716 -5.922 1.00 87.75 169 THR A C 1
ATOM 1298 O O . THR A 1 169 ? -7.289 -3.061 -7.041 1.00 87.75 169 THR A O 1
ATOM 1301 N N . GLU A 1 170 ? -8.820 -2.033 -5.776 1.00 86.44 170 GLU A N 1
ATOM 1302 C CA . GLU A 1 170 ? -9.681 -1.592 -6.884 1.00 86.44 170 GLU A CA 1
ATOM 1303 C C . GLU A 1 170 ? -9.058 -0.421 -7.665 1.00 86.44 170 GLU A C 1
ATOM 1305 O O . GLU A 1 170 ? -9.022 -0.461 -8.900 1.00 86.44 170 GLU A O 1
ATOM 1310 N N . ASP A 1 171 ? -8.481 0.563 -6.971 1.00 83.44 171 ASP A N 1
ATOM 1311 C CA . ASP A 1 171 ? -7.745 1.690 -7.562 1.00 83.44 171 ASP A CA 1
ATOM 1312 C C . ASP A 1 171 ? -6.558 1.200 -8.388 1.00 83.44 171 ASP A C 1
ATOM 1314 O O . ASP A 1 171 ? -6.318 1.662 -9.507 1.00 83.44 171 ASP A O 1
ATOM 1318 N N . GLU A 1 172 ? -5.848 0.197 -7.870 1.00 75.69 172 GLU A N 1
ATOM 1319 C CA . GLU A 1 172 ? -4.799 -0.491 -8.603 1.00 75.69 172 GLU A CA 1
ATOM 1320 C C . GLU A 1 172 ? -5.359 -1.064 -9.913 1.00 75.69 172 GLU A C 1
ATOM 1322 O O . GLU A 1 172 ? -4.814 -0.825 -10.991 1.00 75.69 172 GLU A O 1
ATOM 1327 N N . THR A 1 173 ? -6.475 -1.784 -9.866 1.00 69.25 173 THR A N 1
ATOM 1328 C CA . THR A 1 173 ? -7.048 -2.429 -11.058 1.00 69.25 173 THR A CA 1
ATOM 1329 C C . THR A 1 173 ? -7.499 -1.403 -12.105 1.00 69.25 173 THR A C 1
ATOM 1331 O O . THR A 1 173 ? -7.199 -1.563 -13.288 1.00 69.25 173 THR A O 1
ATOM 1334 N N . THR A 1 174 ? -8.127 -0.307 -11.679 1.00 69.44 174 THR A N 1
ATOM 1335 C CA . THR A 1 174 ? -8.640 0.747 -12.571 1.00 69.44 174 THR A CA 1
ATOM 1336 C C . THR A 1 174 ? -7.516 1.565 -13.203 1.00 69.44 174 THR A C 1
ATOM 1338 O O . THR A 1 174 ? -7.530 1.823 -14.408 1.00 69.44 174 THR A O 1
ATOM 1341 N N . SER A 1 175 ? -6.474 1.888 -12.431 1.00 64.62 175 SER A N 1
ATOM 1342 C CA . SER A 1 175 ? -5.284 2.583 -12.933 1.00 64.62 175 SER A CA 1
ATOM 1343 C C . SER A 1 175 ? -4.595 1.818 -14.073 1.00 64.62 175 SER A C 1
ATOM 1345 O O . SER A 1 175 ? -3.983 2.430 -14.946 1.00 64.62 175 SER A O 1
ATOM 1347 N N . TRP A 1 176 ? -4.710 0.485 -14.121 1.00 61.91 176 TRP A N 1
ATOM 1348 C CA . TRP A 1 176 ? -4.122 -0.329 -15.193 1.00 61.91 176 TRP A CA 1
ATOM 1349 C C . TRP A 1 176 ? -4.751 -0.097 -16.558 1.00 61.91 176 TRP A C 1
ATOM 1351 O O . TRP A 1 176 ? -4.031 -0.070 -17.554 1.00 61.91 176 TRP A O 1
ATOM 1361 N N . VAL A 1 177 ? -6.066 0.098 -16.594 1.00 67.69 177 VAL A N 1
ATOM 1362 C CA . VAL A 1 177 ? -6.799 0.295 -17.845 1.00 67.69 177 VAL A CA 1
ATOM 1363 C C . VAL A 1 177 ? -6.423 1.640 -18.468 1.00 67.69 177 VAL A C 1
ATOM 1365 O O . VAL A 1 177 ? -6.113 1.681 -19.652 1.00 67.69 177 VAL A O 1
ATOM 1368 N N . GLY A 1 178 ? -6.333 2.705 -17.661 1.00 66.88 178 GLY A N 1
ATOM 1369 C CA . GLY A 1 178 ? -5.959 4.044 -18.138 1.00 66.88 178 GLY A CA 1
ATOM 1370 C C . GLY A 1 178 ? -4.559 4.101 -18.757 1.00 66.88 178 GLY A C 1
ATOM 1371 O O . GLY A 1 178 ? -4.412 4.533 -19.894 1.00 66.88 178 GLY A O 1
ATOM 1372 N N . TYR A 1 179 ? -3.539 3.571 -18.069 1.00 63.03 179 TYR A N 1
ATOM 1373 C CA . TYR A 1 179 ? -2.170 3.553 -18.610 1.00 63.03 179 TYR A CA 1
ATOM 1374 C C . TYR A 1 179 ? -2.040 2.755 -19.912 1.00 63.03 179 TYR A C 1
ATOM 1376 O O . TYR A 1 179 ? -1.214 3.094 -20.760 1.00 63.03 179 TYR A O 1
ATOM 1384 N N . LEU A 1 180 ? -2.820 1.681 -20.063 1.00 67.31 180 LEU A N 1
ATOM 1385 C CA . LEU A 1 180 ? -2.815 0.888 -21.286 1.00 67.31 180 LEU A CA 1
ATOM 1386 C C . LEU A 1 180 ? -3.417 1.679 -22.450 1.00 67.31 180 LEU A C 1
ATOM 1388 O O . LEU A 1 180 ? -2.835 1.694 -23.531 1.00 67.31 180 LEU A O 1
ATOM 1392 N N . THR A 1 181 ? -4.545 2.353 -22.223 1.00 72.75 181 THR A N 1
ATOM 1393 C CA . THR A 1 181 ? -5.191 3.205 -23.227 1.00 72.75 181 THR A CA 1
ATOM 1394 C C . THR A 1 181 ? -4.295 4.380 -23.622 1.00 72.75 181 THR A C 1
ATOM 1396 O O . THR A 1 181 ? -4.044 4.561 -24.810 1.00 72.75 181 THR A O 1
ATOM 1399 N N . ASP A 1 182 ? -3.709 5.086 -22.652 1.00 74.94 182 ASP A N 1
ATOM 1400 C CA . ASP A 1 182 ? -2.797 6.211 -22.908 1.00 74.94 182 ASP A CA 1
ATOM 1401 C C . ASP A 1 182 ? -1.565 5.779 -23.724 1.00 74.94 182 ASP A C 1
ATOM 1403 O O . ASP A 1 182 ? -1.149 6.459 -24.664 1.00 74.94 182 ASP A O 1
ATOM 1407 N N . GLY A 1 183 ? -0.986 4.616 -23.400 1.00 70.06 183 GLY A N 1
ATOM 1408 C CA . GLY A 1 183 ? 0.155 4.067 -24.135 1.00 70.06 183 GLY A CA 1
ATOM 1409 C C . GLY A 1 183 ? -0.187 3.665 -25.574 1.00 70.06 183 GLY A C 1
ATOM 1410 O O . GLY A 1 183 ? 0.648 3.815 -26.471 1.00 70.06 183 GLY A O 1
ATOM 1411 N N . LEU A 1 184 ? -1.409 3.178 -25.816 1.00 75.62 184 LEU A N 1
ATOM 1412 C CA . LEU A 1 184 ? -1.899 2.871 -27.162 1.00 75.62 184 LEU A CA 1
ATOM 1413 C C . LEU A 1 184 ? -2.119 4.149 -27.983 1.00 75.62 184 LEU A C 1
ATOM 1415 O O . LEU A 1 184 ? -1.726 4.188 -29.152 1.00 75.62 184 LEU A O 1
ATOM 1419 N N . ASP A 1 185 ? -2.654 5.203 -27.370 1.00 75.38 185 ASP A N 1
ATOM 1420 C CA . ASP A 1 185 ? -2.874 6.499 -28.019 1.00 75.38 185 ASP A CA 1
ATOM 1421 C C . ASP A 1 185 ? -1.552 7.202 -28.376 1.00 75.38 185 ASP A C 1
ATOM 1423 O O . ASP A 1 185 ? -1.386 7.708 -29.494 1.00 75.38 185 ASP A O 1
ATOM 1427 N N . GLU A 1 186 ? -0.552 7.179 -27.486 1.00 74.38 186 GLU A N 1
ATOM 1428 C CA . GLU A 1 186 ? 0.784 7.719 -27.778 1.00 74.38 186 GLU A CA 1
ATOM 1429 C C . GLU A 1 186 ? 1.433 6.978 -28.961 1.00 74.38 186 GLU A C 1
ATOM 1431 O O . GLU A 1 186 ? 1.985 7.605 -29.876 1.00 74.38 186 GLU A O 1
ATOM 1436 N N . LEU A 1 187 ? 1.315 5.648 -29.006 1.00 73.12 187 LEU A N 1
ATOM 1437 C CA . LEU A 1 187 ? 1.868 4.839 -30.092 1.00 73.12 187 LEU A CA 1
ATOM 1438 C C . LEU A 1 187 ? 1.158 5.099 -31.430 1.00 73.12 187 LEU A C 1
ATOM 1440 O O . LEU A 1 187 ? 1.823 5.243 -32.464 1.00 73.12 187 LEU A O 1
ATOM 1444 N N . ALA A 1 188 ? -0.172 5.221 -31.419 1.00 76.62 188 ALA A N 1
ATOM 1445 C CA . ALA A 1 188 ? -0.962 5.582 -32.594 1.00 76.62 188 ALA A CA 1
ATOM 1446 C C . ALA A 1 188 ? -0.562 6.969 -33.127 1.00 76.62 188 ALA A C 1
ATOM 1448 O O . ALA A 1 188 ? -0.331 7.141 -34.329 1.00 76.62 188 ALA A O 1
ATOM 1449 N N . SER A 1 189 ? -0.375 7.947 -32.235 1.00 77.38 189 SER A N 1
ATOM 1450 C CA . SER A 1 189 ? 0.033 9.307 -32.606 1.00 77.38 189 SER A CA 1
ATOM 1451 C C . SER A 1 189 ? 1.452 9.367 -33.193 1.00 77.38 189 SER A C 1
ATOM 1453 O O . SER A 1 189 ? 1.699 10.088 -34.164 1.00 77.38 189 SER A O 1
ATOM 1455 N N . THR A 1 190 ? 2.379 8.563 -32.665 1.00 74.06 190 THR A N 1
ATOM 1456 C CA . THR A 1 190 ? 3.775 8.505 -33.127 1.00 74.06 190 THR A CA 1
ATOM 1457 C C . THR A 1 190 ? 3.884 7.812 -34.486 1.00 74.06 190 THR A C 1
ATOM 1459 O O . THR A 1 190 ? 4.610 8.282 -35.364 1.00 74.06 190 THR A O 1
ATOM 1462 N N . THR A 1 191 ? 3.102 6.751 -34.702 1.00 73.31 191 THR A N 1
ATOM 1463 C CA . THR A 1 191 ? 3.011 6.041 -35.991 1.00 73.31 191 THR A CA 1
ATOM 1464 C C . THR A 1 191 ? 2.451 6.948 -37.087 1.00 73.31 191 THR A C 1
ATOM 1466 O O . THR A 1 191 ? 3.022 7.041 -38.174 1.00 73.31 191 THR A O 1
ATOM 1469 N N . SER A 1 192 ? 1.393 7.699 -36.771 1.00 67.69 192 SER A N 1
ATOM 1470 C CA . SER A 1 192 ? 0.783 8.679 -37.681 1.00 67.69 192 SER A CA 1
ATOM 1471 C C . SER A 1 192 ? 1.775 9.776 -38.087 1.00 67.69 192 SER A C 1
ATOM 1473 O O . SER A 1 192 ? 1.870 10.150 -39.255 1.00 67.69 192 SER A O 1
ATOM 1475 N N . ARG A 1 193 ? 2.585 10.253 -37.131 1.00 59.16 193 ARG A N 1
ATOM 1476 C CA . ARG A 1 193 ? 3.619 11.272 -37.365 1.00 59.16 193 ARG A CA 1
ATOM 1477 C C . ARG A 1 193 ? 4.786 10.737 -38.212 1.00 59.16 193 ARG A C 1
ATOM 1479 O O . ARG A 1 193 ? 5.326 11.460 -39.052 1.00 59.16 193 ARG A O 1
ATOM 1486 N N . GLY A 1 194 ? 5.138 9.460 -38.048 1.00 55.75 194 GLY A N 1
ATO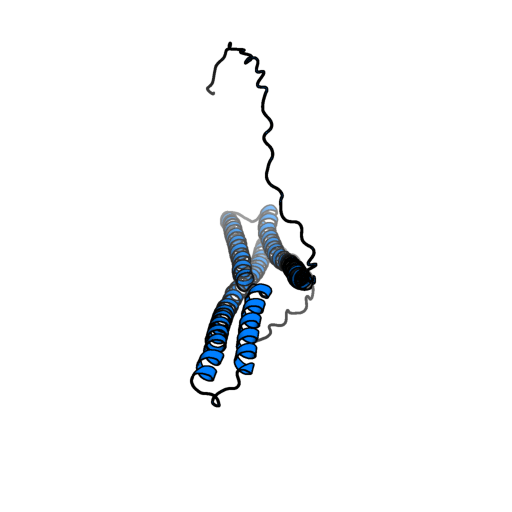M 1487 C CA . GLY A 1 194 ? 6.119 8.759 -38.883 1.00 55.75 194 GLY A CA 1
ATOM 1488 C C . GLY A 1 194 ? 5.661 8.579 -40.335 1.00 55.75 194 GLY A C 1
ATOM 1489 O O . GLY A 1 194 ? 6.448 8.823 -41.251 1.00 55.75 194 GLY A O 1
ATOM 1490 N N . GLN A 1 195 ? 4.381 8.251 -40.555 1.00 55.25 195 GLN A N 1
ATOM 1491 C CA . GLN A 1 195 ? 3.772 8.176 -41.892 1.00 55.25 195 GLN A CA 1
ATOM 1492 C C . GLN A 1 195 ? 3.726 9.536 -42.600 1.00 55.25 195 GLN A C 1
ATOM 1494 O O . GLN A 1 195 ? 3.967 9.607 -43.803 1.00 55.25 195 GLN A O 1
ATOM 1499 N N . THR A 1 196 ? 3.498 10.640 -41.879 1.00 50.12 196 THR A N 1
ATOM 1500 C CA . THR A 1 196 ? 3.557 11.981 -42.490 1.00 50.12 196 THR A CA 1
ATOM 1501 C C . THR A 1 196 ? 4.967 12.383 -42.932 1.00 50.12 196 THR A C 1
ATOM 1503 O O . THR A 1 196 ? 5.108 13.074 -43.938 1.00 50.12 196 THR A O 1
ATOM 1506 N N . LEU A 1 197 ? 6.016 11.922 -42.241 1.00 47.03 197 LEU A N 1
ATOM 1507 C CA . LEU A 1 197 ? 7.411 12.178 -42.628 1.00 47.03 197 LEU A CA 1
ATOM 1508 C C . LEU A 1 197 ? 7.848 11.342 -43.841 1.00 47.03 197 LEU A C 1
ATOM 1510 O O . LEU A 1 197 ? 8.594 11.839 -44.680 1.00 47.03 197 LEU A O 1
ATOM 1514 N N . THR A 1 198 ? 7.347 10.110 -43.979 1.00 50.34 198 THR A N 1
ATOM 1515 C CA . THR A 1 198 ? 7.586 9.273 -45.172 1.00 50.34 198 THR A CA 1
ATOM 1516 C C . THR A 1 198 ? 6.755 9.734 -46.370 1.00 50.34 198 THR A C 1
ATOM 1518 O O . THR A 1 198 ? 7.273 9.783 -47.478 1.00 50.34 198 THR A O 1
ATOM 1521 N N . SER A 1 199 ? 5.516 10.188 -46.158 1.00 43.56 199 SER A N 1
ATOM 1522 C CA . SER A 1 199 ? 4.681 10.774 -47.217 1.00 43.56 199 SER A CA 1
ATOM 1523 C C . SER A 1 199 ? 5.199 12.138 -47.706 1.00 43.56 199 SER A C 1
ATOM 1525 O O . SER A 1 199 ? 5.050 12.468 -48.881 1.00 43.56 199 SER A O 1
ATOM 1527 N N . ALA A 1 200 ? 5.867 12.920 -46.848 1.00 45.16 200 ALA A N 1
ATOM 1528 C CA . ALA A 1 200 ? 6.531 14.162 -47.254 1.00 45.16 200 ALA A CA 1
ATOM 1529 C C . ALA A 1 200 ? 7.808 13.928 -48.085 1.00 45.16 200 ALA A C 1
ATOM 1531 O O . ALA A 1 200 ? 8.166 14.791 -48.886 1.00 45.16 200 ALA A O 1
ATOM 1532 N N . ALA A 1 201 ? 8.467 12.776 -47.921 1.00 48.59 201 ALA A N 1
ATOM 1533 C CA . ALA A 1 201 ? 9.631 12.378 -48.713 1.00 48.59 201 ALA A CA 1
ATOM 1534 C C . ALA A 1 201 ? 9.261 11.838 -50.110 1.00 48.59 201 ALA A C 1
ATOM 1536 O O . ALA A 1 201 ? 10.128 11.778 -50.976 1.00 48.59 201 ALA A O 1
ATOM 1537 N N . ASP A 1 202 ? 7.984 11.511 -50.343 1.00 44.56 202 ASP A N 1
ATOM 1538 C CA . ASP A 1 202 ? 7.473 10.958 -51.607 1.00 44.56 202 ASP A CA 1
ATOM 1539 C C . ASP A 1 202 ? 6.811 12.019 -52.514 1.00 44.56 202 ASP A C 1
ATOM 1541 O O . ASP A 1 202 ? 6.155 11.704 -53.508 1.00 44.56 202 ASP A O 1
ATOM 1545 N N . ARG A 1 203 ? 6.975 13.318 -52.203 1.00 45.88 203 ARG A N 1
ATOM 1546 C CA . ARG A 1 203 ? 6.656 14.377 -53.173 1.00 45.88 203 ARG A CA 1
ATOM 1547 C C . ARG A 1 203 ? 7.782 14.464 -54.206 1.00 45.88 203 ARG A C 1
ATOM 1549 O O . ARG A 1 203 ? 8.903 14.806 -53.826 1.00 45.88 203 ARG A O 1
ATOM 1556 N N . PRO A 1 204 ? 7.509 14.249 -55.507 1.00 44.31 204 PRO A N 1
ATOM 1557 C CA . PRO A 1 204 ? 8.513 14.486 -56.532 1.00 44.31 204 PRO A CA 1
ATOM 1558 C C . PRO A 1 204 ? 8.920 15.969 -56.518 1.00 44.31 204 PRO A C 1
ATOM 1560 O O . PRO A 1 204 ? 8.068 16.835 -56.285 1.00 44.31 204 PRO A O 1
ATOM 1563 N N . PRO A 1 205 ? 10.198 16.299 -56.777 1.00 44.09 205 PRO A N 1
ATOM 1564 C CA . PRO A 1 205 ? 10.616 17.683 -56.909 1.00 44.09 205 PRO A CA 1
ATOM 1565 C C . PRO A 1 205 ? 9.934 18.277 -58.145 1.00 44.09 205 PRO A C 1
ATOM 1567 O O . PRO A 1 205 ? 10.352 18.047 -59.278 1.00 44.09 205 PRO A O 1
ATOM 1570 N N . THR A 1 206 ? 8.876 19.063 -57.950 1.00 44.09 206 THR A N 1
ATOM 1571 C CA . THR A 1 206 ? 8.395 19.977 -58.987 1.00 44.09 206 THR A CA 1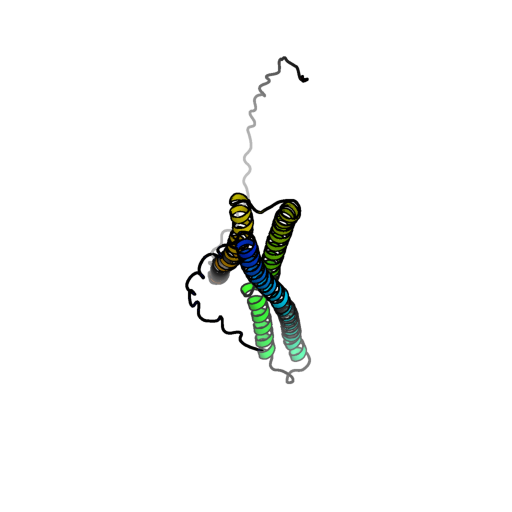
ATOM 1572 C C . THR A 1 206 ? 9.456 21.049 -59.190 1.00 44.09 206 THR A C 1
ATOM 1574 O O . THR A 1 206 ? 9.489 22.067 -58.500 1.00 44.09 206 THR A O 1
ATOM 1577 N N . ALA A 1 207 ? 10.356 20.786 -60.132 1.00 47.56 207 ALA A N 1
ATOM 1578 C CA . ALA A 1 207 ? 11.220 21.778 -60.732 1.00 47.56 207 ALA A CA 1
ATOM 1579 C C . ALA A 1 207 ? 10.375 22.702 -61.621 1.00 47.56 207 ALA A C 1
ATOM 1581 O O . ALA A 1 207 ? 9.842 22.269 -62.637 1.00 47.56 207 ALA A O 1
ATOM 1582 N N . ALA A 1 208 ? 10.276 23.979 -61.257 1.00 39.41 208 ALA A N 1
ATOM 1583 C CA . ALA A 1 208 ? 10.039 25.070 -62.199 1.00 39.41 208 ALA A CA 1
ATOM 1584 C C . ALA A 1 208 ? 10.459 26.384 -61.536 1.00 39.41 208 ALA A C 1
ATOM 1586 O O . ALA A 1 208 ? 9.953 26.765 -60.482 1.00 39.41 208 ALA A O 1
ATOM 1587 N N . GLY A 1 209 ? 11.454 27.032 -62.135 1.00 49.44 209 GLY A N 1
ATOM 1588 C CA . GLY A 1 209 ? 12.181 28.139 -61.543 1.00 49.44 209 GLY A CA 1
ATOM 1589 C C . GLY A 1 209 ? 11.393 29.441 -61.434 1.00 49.44 209 GLY A C 1
ATOM 1590 O O . GLY A 1 209 ? 10.559 29.785 -62.270 1.00 49.44 209 GLY A O 1
ATOM 1591 N N . ARG A 1 210 ? 11.778 30.233 -60.436 1.00 43.69 210 ARG A N 1
ATOM 1592 C CA . ARG A 1 210 ? 11.719 31.691 -60.514 1.00 43.69 210 ARG A CA 1
ATOM 1593 C C . ARG A 1 210 ? 12.827 32.264 -59.642 1.00 43.69 210 ARG A C 1
ATOM 1595 O O . ARG A 1 210 ? 12.793 32.138 -58.424 1.00 43.69 210 ARG A O 1
ATOM 1602 N N . LEU A 1 211 ? 13.834 32.846 -60.287 1.00 49.16 211 LEU A N 1
ATOM 1603 C CA . LEU A 1 211 ? 14.859 33.640 -59.615 1.00 49.16 211 LEU A CA 1
ATOM 1604 C C . LEU A 1 211 ? 14.189 34.863 -58.954 1.00 49.16 211 LEU A C 1
ATOM 1606 O O . LEU A 1 211 ? 13.305 35.460 -59.580 1.00 49.16 211 LEU A O 1
ATOM 1610 N N . PRO A 1 212 ? 14.584 35.276 -57.736 1.00 45.94 212 PRO A N 1
ATOM 1611 C CA . PRO A 1 212 ? 14.131 36.540 -57.173 1.00 45.94 212 PRO A CA 1
ATOM 1612 C C . PRO A 1 212 ? 14.802 37.690 -57.938 1.00 45.94 212 PRO A C 1
ATOM 1614 O O . PRO A 1 212 ? 16.028 37.763 -58.008 1.00 45.94 212 PRO A O 1
ATOM 1617 N N . GLY A 1 213 ? 14.002 38.574 -58.536 1.00 51.16 213 GLY A N 1
ATOM 1618 C CA . GLY A 1 213 ? 14.495 39.822 -59.126 1.00 51.16 213 GLY A CA 1
ATOM 1619 C C . GLY A 1 213 ? 14.988 40.808 -58.052 1.00 51.16 213 GLY A C 1
ATOM 1620 O O . GLY A 1 213 ? 14.583 40.699 -56.892 1.00 51.16 213 GLY A O 1
ATOM 1621 N N . PRO A 1 214 ? 15.860 41.768 -58.410 1.00 52.44 214 PRO A N 1
ATOM 1622 C CA . PRO A 1 214 ? 16.480 42.681 -57.452 1.00 52.44 214 PRO A CA 1
ATOM 1623 C C . PRO A 1 214 ? 15.471 43.688 -56.862 1.00 52.44 214 PRO A C 1
ATOM 1625 O O . PRO A 1 214 ? 14.526 44.088 -57.548 1.00 52.44 214 PRO A O 1
ATOM 1628 N N . PRO A 1 215 ? 15.665 44.145 -55.609 1.00 49.47 215 PRO A N 1
ATOM 1629 C CA . PRO A 1 215 ? 14.768 45.105 -54.977 1.00 49.47 215 PRO A CA 1
ATOM 1630 C C . PRO A 1 215 ? 14.954 46.515 -55.560 1.00 49.47 215 PRO A C 1
ATOM 1632 O O . PRO A 1 215 ? 16.064 47.040 -55.623 1.00 49.47 215 PRO A O 1
ATOM 1635 N N . SER A 1 216 ? 13.851 47.148 -55.966 1.00 52.38 216 SER A N 1
ATOM 1636 C CA . SER A 1 216 ? 13.814 48.572 -56.330 1.00 52.38 216 SER A CA 1
ATOM 1637 C C . SER A 1 216 ? 13.684 49.458 -55.079 1.00 52.38 216 SER A C 1
ATOM 1639 O O . SER A 1 216 ? 13.002 49.063 -54.130 1.00 52.38 216 SER A O 1
ATOM 1641 N N . PRO A 1 217 ? 14.282 50.664 -55.053 1.00 47.31 217 PRO A N 1
ATOM 1642 C CA . PRO A 1 217 ? 14.249 51.540 -53.889 1.00 47.31 217 PRO A CA 1
ATOM 1643 C C . PRO A 1 217 ? 12.953 52.355 -53.870 1.00 47.31 217 PRO A C 1
ATOM 1645 O O . PRO A 1 217 ? 12.610 53.008 -54.856 1.00 47.31 217 PRO A O 1
ATOM 1648 N N . ARG A 1 218 ? 12.245 52.376 -52.735 1.00 42.00 218 ARG A N 1
ATOM 1649 C CA . ARG A 1 218 ? 11.166 53.343 -52.509 1.00 42.00 218 ARG A CA 1
ATOM 1650 C C . ARG A 1 218 ? 11.492 54.217 -51.306 1.00 42.00 218 ARG A C 1
ATOM 1652 O O . ARG A 1 218 ? 11.538 53.763 -50.167 1.00 42.00 218 ARG A O 1
ATOM 1659 N N . SER A 1 219 ? 11.764 55.474 -51.623 1.00 45.31 219 SER A N 1
ATOM 1660 C CA . SER A 1 219 ? 11.976 56.582 -50.710 1.00 45.31 219 SER A CA 1
ATOM 1661 C C . SER A 1 219 ? 10.657 57.079 -50.111 1.00 45.31 219 SER A C 1
ATOM 1663 O O . SER A 1 219 ? 9.623 57.099 -50.776 1.00 45.31 219 SER A O 1
ATOM 1665 N N . GLY A 1 220 ? 10.755 57.554 -48.867 1.00 39.38 220 GLY A N 1
ATOM 1666 C CA . GLY A 1 220 ? 9.991 58.691 -48.352 1.00 39.38 220 GLY A CA 1
ATOM 1667 C C . GLY A 1 220 ? 8.592 58.411 -47.803 1.00 39.38 220 GLY A C 1
ATOM 1668 O O . GLY A 1 220 ? 7.637 58.292 -48.560 1.00 39.38 220 GLY A O 1
ATOM 1669 N N . ARG A 1 221 ? 8.453 58.462 -46.473 1.00 43.47 221 ARG A N 1
ATOM 1670 C CA . ARG A 1 221 ? 7.888 59.621 -45.742 1.00 43.47 221 ARG A CA 1
ATOM 1671 C C . ARG A 1 221 ? 7.636 59.204 -44.286 1.00 43.47 221 ARG A C 1
ATOM 1673 O O . ARG A 1 221 ? 6.779 58.372 -44.016 1.00 43.47 221 ARG A O 1
ATOM 1680 N N . ARG A 1 222 ? 8.445 59.742 -43.367 1.00 46.25 222 ARG A N 1
ATOM 1681 C CA . ARG A 1 222 ? 8.177 59.727 -41.923 1.00 46.25 222 ARG A CA 1
ATOM 1682 C C . ARG A 1 222 ? 7.269 60.911 -41.630 1.00 46.25 222 ARG A C 1
ATOM 1684 O O . ARG A 1 222 ? 7.693 62.031 -41.884 1.00 46.25 222 ARG A O 1
ATOM 1691 N N . ASP A 1 223 ? 6.104 60.640 -41.068 1.00 48.81 223 ASP A N 1
ATOM 1692 C CA . ASP A 1 223 ? 5.333 61.606 -40.297 1.00 48.81 223 ASP A CA 1
ATOM 1693 C C . ASP A 1 223 ? 5.025 60.928 -38.953 1.00 48.81 223 ASP A C 1
ATOM 1695 O O . ASP A 1 223 ? 4.212 60.009 -38.883 1.00 48.81 223 ASP A O 1
ATOM 1699 N N . ASP A 1 224 ? 5.748 61.335 -37.907 1.00 49.78 224 ASP A N 1
ATOM 1700 C CA . ASP A 1 224 ? 5.315 61.169 -36.514 1.00 49.78 224 ASP A CA 1
ATOM 1701 C C . ASP A 1 224 ? 4.348 62.314 -36.180 1.00 49.78 224 ASP A C 1
ATOM 1703 O O . ASP A 1 224 ? 4.534 63.436 -36.667 1.00 49.78 224 ASP A O 1
ATOM 1707 N N . PRO A 1 225 ? 3.379 62.090 -35.275 1.00 49.94 225 PRO A N 1
ATOM 1708 C CA . PRO A 1 225 ? 3.472 62.876 -34.046 1.00 49.94 225 PRO A CA 1
ATOM 1709 C C . PRO A 1 225 ? 3.067 62.154 -32.743 1.00 49.94 225 PRO A C 1
ATOM 1711 O O . PRO A 1 225 ? 1.984 61.593 -32.616 1.00 49.94 225 PRO A O 1
ATOM 1714 N N . ALA A 1 226 ? 3.936 62.382 -31.749 1.00 51.25 226 ALA A N 1
ATOM 1715 C CA . ALA A 1 226 ? 3.705 62.732 -30.337 1.00 51.25 226 ALA A CA 1
ATOM 1716 C C . ALA A 1 226 ? 3.165 61.698 -29.304 1.00 51.25 226 ALA A C 1
ATOM 1718 O O . ALA A 1 226 ? 2.183 60.999 -29.543 1.00 51.25 226 ALA A O 1
ATOM 1719 N N . PRO A 1 227 ? 3.744 61.676 -28.075 1.00 56.09 227 PRO A N 1
ATOM 1720 C CA . PRO A 1 227 ? 3.329 60.803 -26.979 1.00 56.09 227 PRO A CA 1
ATOM 1721 C C . PRO A 1 227 ? 2.298 61.474 -26.056 1.00 56.09 227 PRO A C 1
ATOM 1723 O O . PRO A 1 227 ? 2.417 62.650 -25.704 1.00 56.09 227 PRO A O 1
ATOM 1726 N N . ARG A 1 228 ? 1.313 60.703 -25.583 1.00 48.56 228 ARG A N 1
ATOM 1727 C CA . ARG A 1 228 ? 0.355 61.150 -24.562 1.00 48.56 228 ARG A CA 1
ATOM 1728 C C . ARG A 1 228 ? 0.895 60.829 -23.166 1.00 48.56 228 ARG A C 1
ATOM 1730 O O . ARG A 1 228 ? 1.048 59.665 -22.811 1.00 48.56 228 ARG A O 1
ATOM 1737 N N . ARG A 1 229 ? 1.175 61.872 -22.381 1.00 47.72 229 ARG A N 1
ATOM 1738 C CA . ARG A 1 229 ? 1.369 61.794 -20.926 1.00 47.72 229 ARG A CA 1
ATOM 1739 C C . ARG A 1 229 ? 0.013 61.776 -20.217 1.00 47.72 229 ARG A C 1
ATOM 1741 O O . ARG A 1 229 ? -0.848 62.578 -20.565 1.00 47.72 229 ARG A O 1
ATOM 1748 N N . GLN A 1 230 ? -0.110 60.974 -19.164 1.00 51.69 230 GLN A N 1
ATOM 1749 C CA . GLN A 1 230 ? -0.927 61.291 -17.989 1.00 51.69 230 GLN A CA 1
ATOM 1750 C C . GLN A 1 230 ? -0.242 60.691 -16.749 1.00 51.69 230 GLN A C 1
ATOM 1752 O O . GLN A 1 230 ? -0.027 59.483 -16.684 1.00 51.69 230 GLN A O 1
ATOM 1757 N N . GLY A 1 231 ? 0.186 61.575 -15.839 1.00 40.50 231 GLY A N 1
ATOM 1758 C CA . GLY A 1 231 ? 0.573 61.252 -14.461 1.00 40.50 231 GLY A CA 1
ATOM 1759 C C . GLY A 1 231 ? -0.669 60.941 -13.612 1.00 40.50 231 GLY A C 1
ATOM 1760 O O . GLY A 1 231 ? -1.782 61.215 -14.059 1.00 40.50 231 GLY A O 1
ATOM 1761 N N . THR A 1 232 ? -0.519 60.159 -12.535 1.00 45.44 232 THR A N 1
ATOM 1762 C CA . THR A 1 232 ? -0.463 60.635 -11.123 1.00 45.44 232 THR A CA 1
ATOM 1763 C C . THR A 1 232 ? -1.724 61.427 -10.745 1.00 45.44 232 THR A C 1
ATOM 1765 O O . THR A 1 232 ? -2.034 62.422 -11.385 1.00 45.44 232 THR A O 1
ATOM 1768 N N . ASP A 1 233 ? -2.523 61.025 -9.760 1.00 42.06 233 ASP A N 1
ATOM 1769 C CA . ASP A 1 233 ? -2.091 60.900 -8.368 1.00 42.06 233 ASP A CA 1
ATOM 1770 C C . ASP A 1 233 ? -3.113 60.170 -7.478 1.00 42.06 233 ASP A C 1
ATOM 1772 O O . ASP A 1 233 ? -4.281 60.064 -7.841 1.00 42.06 233 ASP A O 1
ATOM 1776 N N . GLU A 1 234 ? -2.602 59.757 -6.309 1.00 45.69 234 GLU A N 1
ATOM 1777 C CA . GLU A 1 234 ? -3.242 59.690 -4.977 1.00 45.69 234 GLU A CA 1
ATOM 1778 C C . GLU A 1 234 ? -4.587 58.949 -4.792 1.00 45.69 234 GLU A C 1
ATOM 1780 O O . GLU A 1 234 ? -5.545 59.096 -5.532 1.00 45.69 234 GLU A O 1
ATOM 1785 N N . GLY A 1 235 ? -4.802 58.171 -3.733 1.00 43.31 235 GLY A N 1
ATOM 1786 C CA . GLY A 1 235 ? -4.054 58.015 -2.494 1.00 43.31 235 GLY A CA 1
ATOM 1787 C C . GLY A 1 235 ? -4.955 57.402 -1.410 1.00 43.31 235 GLY A C 1
ATOM 1788 O O . GLY A 1 235 ? -6.175 57.438 -1.527 1.00 43.31 235 GLY A O 1
ATOM 1789 N N . ALA A 1 236 ? -4.300 56.902 -0.353 1.00 45.03 236 ALA A N 1
ATOM 1790 C CA . ALA A 1 236 ? -4.817 56.617 0.998 1.00 45.03 236 ALA A CA 1
ATOM 1791 C C . ALA A 1 236 ? -5.904 55.520 1.147 1.00 45.03 236 ALA A C 1
ATOM 1793 O O . ALA A 1 236 ? -6.868 55.457 0.405 1.00 45.03 236 ALA A O 1
ATOM 1794 N N . GLY A 1 237 ? -5.868 54.610 2.124 1.00 45.28 237 GLY A N 1
ATOM 1795 C CA . GLY A 1 237 ? -5.030 54.415 3.311 1.00 45.28 237 GLY A CA 1
ATOM 1796 C C . GLY A 1 237 ? -5.278 52.990 3.857 1.00 45.28 237 GLY A C 1
ATOM 1797 O O . GLY A 1 237 ? -6.333 52.413 3.626 1.00 45.28 237 GLY A O 1
ATOM 1798 N N . LEU A 1 238 ? -4.259 52.286 4.358 1.00 50.16 238 LEU A N 1
ATOM 1799 C CA . LEU A 1 238 ? -3.788 52.294 5.755 1.00 50.16 238 LEU A CA 1
ATOM 1800 C C . LEU A 1 238 ? -4.790 51.707 6.776 1.00 50.16 238 LEU A C 1
ATOM 1802 O O . LEU A 1 238 ? -5.623 52.445 7.287 1.00 50.16 238 LEU A O 1
ATOM 1806 N N . ARG A 1 239 ? -4.609 50.430 7.167 1.00 44.66 239 ARG A N 1
ATOM 1807 C CA . ARG A 1 239 ? -4.077 49.983 8.488 1.00 44.66 239 ARG A CA 1
ATOM 1808 C C . ARG A 1 239 ? -4.524 48.556 8.875 1.00 44.66 239 ARG A C 1
ATOM 1810 O O . ARG A 1 239 ? -5.687 48.310 9.158 1.00 44.66 239 ARG A O 1
ATOM 1817 N N . GLU A 1 240 ? -3.537 47.668 8.961 1.00 51.62 240 GLU A N 1
ATOM 1818 C CA . GLU A 1 240 ? -3.428 46.512 9.880 1.00 51.62 240 GLU A CA 1
ATOM 1819 C C . GLU A 1 240 ? -3.240 47.003 11.349 1.00 51.62 240 GLU A C 1
ATOM 1821 O O . GLU A 1 240 ? -3.010 48.206 11.531 1.00 51.62 240 GLU A O 1
ATOM 1826 N N . PRO A 1 241 ? -3.062 46.151 12.390 1.00 63.94 241 PRO A N 1
ATOM 1827 C CA . PRO A 1 241 ? -3.703 44.873 12.769 1.00 63.94 241 PRO A CA 1
ATOM 1828 C C . PRO A 1 241 ? -4.060 44.803 14.288 1.00 63.94 241 PRO A C 1
ATOM 1830 O O . PRO A 1 241 ? -3.660 45.664 15.071 1.00 63.94 241 PRO A O 1
ATOM 1833 N N . GLY A 1 242 ? -4.691 43.707 14.742 1.00 38.44 242 GLY A N 1
ATOM 1834 C CA . GLY A 1 242 ? -4.407 43.125 16.073 1.00 38.44 242 GLY A CA 1
ATOM 1835 C C . GLY A 1 242 ? -5.611 42.676 16.932 1.00 38.44 242 GLY A C 1
ATOM 1836 O O . GLY A 1 242 ? -6.665 43.299 16.844 1.00 38.44 242 GLY A O 1
ATOM 1837 N N . PRO A 1 243 ? -5.476 41.606 17.753 1.00 69.25 243 PRO A N 1
ATOM 1838 C CA . PRO A 1 243 ? -6.590 40.759 18.196 1.00 69.25 243 PRO A CA 1
ATOM 1839 C C . PRO A 1 243 ? -6.951 40.898 19.692 1.00 69.25 243 PRO A C 1
ATOM 1841 O O . PRO A 1 243 ? -6.227 41.536 20.459 1.00 69.25 243 PRO A O 1
ATOM 1844 N N . LEU A 1 244 ? -8.043 40.235 20.096 1.00 51.56 244 LEU A N 1
ATOM 1845 C CA . LEU A 1 244 ? -8.371 39.851 21.477 1.00 51.56 244 LEU A CA 1
ATOM 1846 C C . LEU A 1 244 ? -8.521 38.330 21.564 1.00 51.56 244 LEU A C 1
ATOM 1848 O O . LEU A 1 244 ? -9.053 37.754 20.587 1.00 51.56 244 LEU A O 1
#

Sequence (244 aa):
MATRRIPDLKLSALPELPETADARVAALSRMYRHTESYALQAIDWYLAKRRRPSQWSKLLRGSAVCSAVLGGIVPLVHSASPGLISPDWGFVLLALGAGCVLVDRVFGHSSSWTRFTRAGLALQHALARAQTDWLALTLSLETRQPAAEDHDALLSVVRALQADVRTITEDETTSWVGYLTDGLDELASTTSRGQTLTSAADRPPTAAGRLPGPPSPRSGRRDDPAPRRQGTDEGAGLREPGPL

pLDDT: mean 72.11, std 18.3, range [35.66, 98.31]

Organism: NCBI:txid2184053